Protein 3LJI (pdb70)

Organism: Pseudomonas fluorescens (strain ATCC BAA-477 / NRRL B-23932 / Pf-5) (NCBI:txid220664)

Sequence (265 aa):
SLTAYQASSSQARVDAAHTLFTAPSPELARLYEARYSVNGGKRVVRPLLAYAACEALGGKPEQANGAACAVELIHAYSLVHDDLPADDDDDLRRGQPTTHKAFDEACAILAGDGLQSLAFSALLLLDPALSDASAEIRLRVTTLAQAAGPAGVGGQAIDLGSVGLKLDQQALEYHRHKTGALIEASVILGALASGRAEKGELKALQTYAQAIGLAFQVQDDILDPTYPALLGLAAAKEYALELRDQALHALRPFDAAAEPLRELARYIVE

Radius of gyration: 18.29 Å; Cα contacts (8 Å, |Δi|>4): 420; chains: 1; bounding box: 36×44×56 Å

InterPro domains:
  IPR000092 Polyprenyl synthetase-like [PF00348] (30-261)
  IPR000092 Polyprenyl synthetase-like [cd00685] (27-293)
  IPR008949 Isoprenoid synthase domain superfamily [G3DSA:1.10.600.10] (1-295)
  IPR008949 Isoprenoid synthase domain superfamily [SSF48576] (5-288)
  IPR033749 Polyprenyl synthetase, conserved site [PS00444] (214-226)
  IPR033749 Polyprenyl synthetase, conserved site [PS00723] (80-96)
  IPR053378 Prenyl diphosphate synthase [NF045485] (10-294)

Solvent-accessible surface area: 12619 Å² total

B-factor: mean 19.75, std 8.62, range [6.98, 53.53]

Nearest PDB structures (foldseek):
  3lji-assembly1_A-2  TM=1.004E+00  e=1.337E-31  Pseudomonas protegens Pf-5
  3zl6-assembly1_A  TM=9.777E-01  e=1.016E-23  Pseudomonas aeruginosa PAO1
  3m0g-assembly1_A  TM=9.112E-01  e=5.323E-15  Rhodobacter capsulatus
  3lvs-assembly1_B  TM=8.994E-01  e=5.556E-15  Rhodobacter capsulatus
  3lvs-assembly1_A  TM=9.019E-01  e=1.368E-14  Rhodobacter capsulatus

Structure (mmCIF, N/CA/C/O backbone):
data_3LJI
#
_entry.id   3LJI
#
_cell.length_a   84.639
_cell.length_b   48.340
_cell.length_c   75.693
_cell.angle_alpha   90.000
_cell.angle_beta   121.220
_cell.angle_gamma   90.000
#
_symmetry.space_group_name_H-M   'C 1 2 1'
#
loop_
_entity.id
_entity.type
_entity.pdbx_description
1 polymer Geranyltranstransferase
2 water water
#
loop_
_atom_site.group_PDB
_atom_site.id
_atom_site.type_symbol
_atom_site.label_atom_id
_atom_site.label_alt_id
_atom_site.label_comp_id
_atom_site.label_asym_id
_atom_site.label_entity_id
_atom_site.label_seq_id
_atom_site.pdbx_PDB_ins_code
_atom_site.Cartn_x
_atom_site.Cartn_y
_atom_site.Cartn_z
_atom_site.occupancy
_atom_site.B_iso_or_equiv
_atom_site.auth_seq_id
_atom_site.auth_comp_id
_atom_site.auth_asym_id
_atom_site.auth_atom_id
_atom_site.pdbx_PDB_model_num
ATOM 1 N N . SER A 1 2 ? 16.604 39.229 25.097 1.00 27.45 2 SER A N 1
ATOM 2 C CA . SER A 1 2 ? 16.439 38.302 23.944 1.00 26.38 2 SER A CA 1
ATOM 3 C C . SER A 1 2 ? 17.211 38.832 22.739 1.00 24.28 2 SER A C 1
ATOM 4 O O . SER A 1 2 ? 17.101 40.007 22.404 1.00 24.84 2 SER A O 1
ATOM 7 N N . LEU A 1 3 ? 17.994 37.957 22.111 1.00 21.88 3 LEU A N 1
ATOM 8 C CA . LEU A 1 3 ? 18.755 38.298 20.896 1.00 19.43 3 LEU A CA 1
ATOM 9 C C . LEU A 1 3 ? 17.965 37.948 19.615 1.00 17.94 3 LEU A C 1
ATOM 10 O O . LEU A 1 3 ? 18.387 38.266 18.487 1.00 16.92 3 LEU A O 1
ATOM 15 N N . THR A 1 4 ? 16.810 37.315 19.790 1.00 16.98 4 THR A N 1
ATOM 16 C CA . THR A 1 4 ? 16.038 36.768 18.672 1.00 16.55 4 THR A CA 1
ATOM 17 C C . THR A 1 4 ? 15.809 37.760 17.516 1.00 15.52 4 THR A C 1
ATOM 18 O O . THR A 1 4 ? 16.096 37.438 16.359 1.00 14.47 4 THR A O 1
ATOM 22 N N . ALA A 1 5 ? 15.300 38.950 17.820 1.00 15.09 5 ALA A N 1
ATOM 23 C CA . ALA A 1 5 ? 14.989 39.931 16.772 1.00 15.17 5 ALA A CA 1
ATOM 24 C C . ALA A 1 5 ? 16.252 40.414 16.072 1.00 13.93 5 ALA A C 1
ATOM 25 O O . ALA A 1 5 ? 16.261 40.550 14.847 1.00 13.30 5 ALA A O 1
ATOM 27 N N . TYR A 1 6 ? 17.319 40.652 16.838 1.00 14.18 6 TYR A N 1
ATOM 28 C CA . TYR A 1 6 ? 18.558 41.174 16.255 1.00 13.19 6 TYR A CA 1
ATOM 29 C C . TYR A 1 6 ? 19.263 40.120 15.391 1.00 12.92 6 TYR A C 1
ATOM 30 O O . TYR A 1 6 ? 19.809 40.446 14.322 1.00 12.65 6 TYR A O 1
ATOM 39 N N . GLN A 1 7 ? 19.224 38.864 15.826 1.00 12.28 7 GLN A N 1
ATOM 40 C CA . GLN A 1 7 ? 19.763 37.772 15.015 1.00 12.94 7 GLN A CA 1
ATOM 41 C C . GLN A 1 7 ? 18.986 37.660 13.703 1.00 12.22 7 GLN A C 1
ATOM 42 O O . GLN A 1 7 ? 19.599 37.527 12.643 1.00 12.35 7 GLN A O 1
ATOM 48 N N . ALA A 1 8 ? 17.654 37.761 13.773 1.00 11.85 8 ALA A N 1
ATOM 49 C CA . ALA A 1 8 ? 16.826 37.651 12.576 1.00 12.22 8 ALA A CA 1
ATOM 50 C C . ALA A 1 8 ? 17.109 38.760 11.593 1.00 12.14 8 ALA A C 1
ATOM 51 O O . ALA A 1 8 ? 17.274 38.481 10.403 1.00 11.84 8 ALA A O 1
ATOM 53 N N . SER A 1 9 ? 17.176 40.009 12.075 1.00 11.54 9 SER A N 1
ATOM 54 C CA A SER A 1 9 ? 17.483 41.154 11.213 0.50 11.90 9 SER A CA 1
ATOM 55 C CA B SER A 1 9 ? 17.470 41.139 11.194 0.50 11.83 9 SER A CA 1
ATOM 56 C C . SER A 1 9 ? 18.881 41.052 10.599 1.00 11.00 9 SER A C 1
ATOM 57 O O . SER A 1 9 ? 19.070 41.392 9.438 1.00 10.57 9 SER A O 1
ATOM 62 N N . SER A 1 10 ? 19.855 40.591 11.378 1.00 10.22 10 SER A N 1
ATOM 63 C CA . SER A 1 10 ? 21.223 40.477 10.893 1.00 11.21 10 SER A CA 1
ATOM 64 C C . SER A 1 10 ? 21.341 39.403 9.810 1.00 11.29 10 SER A C 1
ATOM 65 O O . SER A 1 10 ? 21.944 39.629 8.770 1.00 10.95 10 SER A O 1
ATOM 68 N N . GLN A 1 11 ? 20.730 38.244 10.060 1.00 11.78 11 GLN A N 1
ATOM 69 C CA . GLN A 1 11 ? 20.751 37.126 9.118 1.00 12.31 11 GLN A CA 1
ATOM 70 C C . GLN A 1 11 ? 20.070 37.551 7.818 1.00 10.67 11 GLN A C 1
ATOM 71 O O . GLN A 1 11 ? 20.592 37.315 6.737 1.00 11.00 11 GLN A O 1
ATOM 77 N N . ALA A 1 12 ? 18.921 38.199 7.915 1.00 10.18 12 ALA A N 1
ATOM 78 C CA . ALA A 1 12 ? 18.220 38.631 6.715 1.00 9.92 12 ALA A CA 1
ATOM 79 C C . ALA A 1 12 ? 19.041 39.625 5.896 1.00 10.35 12 ALA A C 1
ATOM 80 O O . ALA A 1 12 ? 19.077 39.542 4.665 1.00 10.37 12 ALA A O 1
ATOM 82 N N . ARG A 1 13 ? 19.680 40.570 6.573 1.00 10.14 13 ARG A N 1
ATOM 83 C CA . ARG A 1 13 ? 20.380 41.639 5.889 1.00 10.07 13 ARG A CA 1
ATOM 84 C C . ARG A 1 13 ? 21.595 41.089 5.152 1.00 10.29 13 ARG A C 1
ATOM 85 O O . ARG A 1 13 ? 21.810 41.408 3.979 1.00 9.95 13 ARG A O 1
ATOM 93 N N . VAL A 1 14 ? 22.407 40.288 5.822 1.00 10.57 14 VAL A N 1
ATOM 94 C CA . VAL A 1 14 ? 23.590 39.754 5.167 1.00 11.18 14 VAL A CA 1
ATOM 95 C C . VAL A 1 14 ? 23.233 38.729 4.101 1.00 11.48 14 VAL A C 1
ATOM 96 O O . VAL A 1 14 ? 23.899 38.687 3.057 1.00 11.91 14 VAL A O 1
ATOM 100 N N . ASP A 1 15 ? 22.191 37.931 4.318 1.00 11.40 15 ASP A N 1
ATOM 101 C CA . ASP A 1 15 ? 21.803 36.963 3.287 1.00 13.18 15 ASP A CA 1
ATOM 102 C C . ASP A 1 15 ? 21.330 37.663 2.025 1.00 13.15 15 ASP A C 1
ATOM 103 O O . ASP A 1 15 ? 21.644 37.218 0.908 1.00 13.49 15 ASP A O 1
ATOM 108 N N . ALA A 1 16 ? 20.580 38.750 2.188 1.00 13.23 16 ALA A N 1
ATOM 109 C CA . ALA A 1 16 ? 20.124 39.515 1.027 1.00 12.86 16 ALA A CA 1
ATOM 110 C C . ALA A 1 16 ? 21.305 40.193 0.318 1.00 13.63 16 ALA A C 1
ATOM 111 O O . ALA A 1 16 ? 21.383 40.173 -0.918 1.00 14.54 16 ALA A O 1
ATOM 113 N N . ALA A 1 17 ? 22.231 40.781 1.078 1.00 12.97 17 ALA A N 1
ATOM 114 C CA . ALA A 1 17 ? 23.438 41.384 0.496 1.00 13.38 17 ALA A CA 1
ATOM 115 C C . ALA A 1 17 ? 24.317 40.401 -0.264 1.00 13.50 17 ALA A C 1
ATOM 116 O O . ALA A 1 17 ? 24.908 40.764 -1.283 1.00 15.40 17 ALA A O 1
ATOM 126 N N . HIS A 1 19 ? 23.346 37.727 -1.794 1.00 16.12 19 HIS A N 1
ATOM 127 C CA . HIS A 1 19 ? 22.636 37.113 -2.886 1.00 18.10 19 HIS A CA 1
ATOM 128 C C . HIS A 1 19 ? 23.330 37.330 -4.227 1.00 18.66 19 HIS A C 1
ATOM 129 O O . HIS A 1 19 ? 23.607 36.360 -4.941 1.00 19.73 19 HIS A O 1
ATOM 136 N N . THR A 1 20 ? 23.627 38.589 -4.552 1.00 18.05 20 THR A N 1
ATOM 137 C CA . THR A 1 20 ? 24.220 38.937 -5.843 1.00 18.91 20 THR A CA 1
ATOM 138 C C . THR A 1 20 ? 25.607 38.357 -6.072 1.00 17.70 20 THR A C 1
ATOM 139 O O . THR A 1 20 ? 26.003 38.122 -7.231 1.00 18.77 20 THR A O 1
ATOM 143 N N . LEU A 1 21 ? 26.344 38.109 -4.986 1.00 15.31 21 LEU A N 1
ATOM 144 C CA . LEU A 1 21 ? 27.707 37.655 -5.122 1.00 14.99 21 LEU A CA 1
ATOM 145 C C . LEU A 1 21 ? 27.813 36.254 -5.721 1.00 13.98 21 LEU A C 1
ATOM 146 O O . LEU A 1 21 ? 28.889 35.857 -6.147 1.00 14.33 21 LEU A O 1
ATOM 151 N N . PHE A 1 22 ? 26.711 35.516 -5.750 1.00 14.17 22 PHE A N 1
ATOM 152 C CA . PHE A 1 22 ? 26.747 34.108 -6.127 1.00 14.92 22 PHE A CA 1
ATOM 153 C C . PHE A 1 22 ? 26.152 33.756 -7.479 1.00 14.92 22 PHE A C 1
ATOM 154 O O . PHE A 1 22 ? 25.865 32.595 -7.743 1.00 14.85 22 PHE A O 1
ATOM 162 N N . THR A 1 23 ? 26.003 34.741 -8.358 1.00 14.86 23 THR A N 1
ATOM 163 C CA . THR A 1 23 ? 25.623 34.436 -9.735 1.00 14.99 23 THR A CA 1
ATOM 164 C C . THR A 1 23 ? 26.860 34.354 -10.628 1.00 14.31 23 THR A C 1
ATOM 165 O O . THR A 1 23 ? 27.661 35.282 -10.675 1.00 15.53 23 THR A O 1
ATOM 169 N N . ALA A 1 24 ? 27.023 33.221 -11.304 1.00 12.82 24 ALA A N 1
ATOM 170 C CA . ALA A 1 24 ? 28.188 32.982 -12.157 1.00 12.77 24 ALA A CA 1
ATOM 171 C C . ALA A 1 24 ? 28.176 33.902 -13.382 1.00 13.92 24 ALA A C 1
ATOM 172 O O . ALA A 1 24 ? 27.120 34.115 -13.986 1.00 14.98 24 ALA A O 1
ATOM 174 N N . PRO A 1 25 ? 29.349 34.439 -13.751 1.00 14.91 25 PRO A N 1
ATOM 175 C CA . PRO A 1 25 ? 29.347 35.308 -14.931 1.00 16.39 25 PRO A CA 1
ATOM 176 C C . PRO A 1 25 ? 29.176 34.556 -16.253 1.00 17.35 25 PRO A C 1
ATOM 177 O O . PRO A 1 25 ? 28.985 35.181 -17.309 1.00 17.94 25 PRO A O 1
ATOM 181 N N . SER A 1 26 ? 29.199 33.230 -16.198 1.00 17.61 26 SER A N 1
ATOM 182 C CA . SER A 1 26 ? 29.031 32.394 -17.381 1.00 17.78 26 SER A CA 1
ATOM 183 C C . SER A 1 26 ? 28.556 30.996 -17.001 1.00 18.02 26 SER A C 1
ATOM 184 O O . SER A 1 26 ? 28.801 30.544 -15.885 1.00 17.97 26 SER A O 1
ATOM 187 N N . PRO A 1 27 ? 27.907 30.280 -17.935 1.00 17.38 27 PRO A N 1
ATOM 188 C CA . PRO A 1 27 ? 27.487 28.902 -17.645 1.00 16.40 27 PRO A CA 1
ATOM 189 C C . PRO A 1 27 ? 28.637 27.964 -17.260 1.00 14.65 27 PRO A C 1
ATOM 190 O O . PRO A 1 27 ? 28.445 27.054 -16.444 1.00 14.41 27 PRO A O 1
ATOM 194 N N . GLU A 1 28 ? 29.821 28.175 -17.843 1.00 13.52 28 GLU A N 1
ATOM 195 C CA . GLU A 1 28 ? 30.984 27.351 -17.549 1.00 13.64 28 GLU A CA 1
ATOM 196 C C . GLU A 1 28 ? 31.358 27.403 -16.059 1.00 12.24 28 GLU A C 1
ATOM 197 O O . GLU A 1 28 ? 31.977 26.471 -15.545 1.00 12.90 28 GLU A O 1
ATOM 203 N N . LEU A 1 29 ? 30.996 28.505 -15.397 1.00 11.73 29 LEU A N 1
ATOM 204 C CA . LEU A 1 29 ? 31.350 28.732 -14.005 1.00 11.33 29 LEU A CA 1
ATOM 205 C C . LEU A 1 29 ? 30.208 28.400 -13.035 1.00 10.34 29 LEU A C 1
ATOM 206 O O . LEU A 1 29 ? 30.327 28.576 -11.820 1.00 9.54 29 LEU A O 1
ATOM 211 N N . ALA A 1 30 ? 29.105 27.894 -13.578 1.00 10.49 30 ALA A N 1
ATOM 212 C CA . ALA A 1 30 ? 27.910 27.673 -12.765 1.00 10.96 30 ALA A CA 1
ATOM 213 C C . ALA A 1 30 ? 28.139 26.718 -11.591 1.00 9.89 30 ALA A C 1
ATOM 214 O O . ALA A 1 30 ? 27.698 27.015 -10.478 1.00 10.19 30 ALA A O 1
ATOM 216 N N . ARG A 1 31 ? 28.830 25.599 -11.829 1.00 10.43 31 ARG A N 1
ATOM 217 C CA . ARG A 1 31 ? 29.026 24.610 -10.772 1.00 10.98 31 ARG A CA 1
ATOM 218 C C . ARG A 1 31 ? 29.841 25.196 -9.623 1.00 9.59 31 ARG A C 1
ATOM 219 O O . ARG A 1 31 ? 29.505 24.979 -8.460 1.00 9.98 31 ARG A O 1
ATOM 227 N N . LEU A 1 32 ? 30.896 25.951 -9.955 1.00 9.55 32 LEU A N 1
ATOM 228 C CA . LEU A 1 32 ? 31.717 26.558 -8.926 1.00 8.65 32 LEU A CA 1
ATOM 229 C C . LEU A 1 32 ? 30.892 27.494 -8.070 1.00 8.34 32 LEU A C 1
ATOM 230 O O . LEU A 1 32 ? 30.967 27.448 -6.854 1.00 9.10 32 LEU A O 1
ATOM 235 N N . TYR A 1 33 ? 30.099 28.342 -8.714 1.00 7.28 33 TYR A N 1
ATOM 236 C CA . TYR A 1 33 ? 29.267 29.277 -7.993 1.00 7.76 33 TYR A CA 1
ATOM 237 C C . TYR A 1 33 ? 28.191 28.571 -7.177 1.00 8.03 33 TYR A C 1
ATOM 238 O O . TYR A 1 33 ? 27.865 29.002 -6.075 1.00 8.71 33 TYR A O 1
ATOM 247 N N . GLU A 1 34 ? 27.646 27.474 -7.709 1.00 8.24 34 GLU A N 1
ATOM 248 C CA . GLU A 1 34 ? 26.669 26.684 -6.963 1.00 7.38 34 GLU A CA 1
ATOM 249 C C . GLU A 1 34 ? 27.306 26.080 -5.707 1.00 6.98 34 GLU A C 1
ATOM 250 O O . GLU A 1 34 ? 26.685 26.083 -4.643 1.00 7.98 34 GLU A O 1
ATOM 256 N N . ALA A 1 35 ? 28.520 25.565 -5.845 1.00 7.29 35 ALA A N 1
ATOM 257 C CA . ALA A 1 35 ? 29.205 25.011 -4.684 1.00 8.07 35 ALA A CA 1
ATOM 258 C C . ALA A 1 35 ? 29.507 26.072 -3.653 1.00 8.60 35 ALA A C 1
ATOM 259 O O . ALA A 1 35 ? 29.416 25.808 -2.445 1.00 9.33 35 ALA A O 1
ATOM 269 N N . ARG A 1 37 ? 27.697 28.878 -3.200 1.00 8.80 37 ARG A N 1
ATOM 270 C CA . ARG A 1 37 ? 26.391 29.144 -2.637 1.00 9.91 37 ARG A CA 1
ATOM 271 C C . ARG A 1 37 ? 26.001 28.095 -1.623 1.00 9.74 37 ARG A C 1
ATOM 272 O O . ARG A 1 37 ? 25.464 28.416 -0.556 1.00 11.33 37 ARG A O 1
ATOM 280 N N . TYR A 1 38 ? 26.230 26.828 -1.983 1.00 9.13 38 TYR A N 1
ATOM 281 C CA . TYR A 1 38 ? 25.866 25.695 -1.084 1.00 10.55 38 TYR A CA 1
ATOM 282 C C . TYR A 1 38 ? 26.596 25.811 0.257 1.00 11.31 38 TYR A C 1
ATOM 283 O O . TYR A 1 38 ? 26.046 25.511 1.326 1.00 12.70 38 TYR A O 1
ATOM 292 N N . SER A 1 39 ? 27.838 26.284 0.188 1.00 10.01 39 SER A N 1
ATOM 293 C CA . SER A 1 39 ? 28.699 26.420 1.358 1.00 10.93 39 SER A CA 1
ATOM 294 C C . SER A 1 39 ? 28.336 27.594 2.238 1.00 12.66 39 SER A C 1
ATOM 295 O O . SER A 1 39 ? 28.756 27.643 3.366 1.00 13.82 39 SE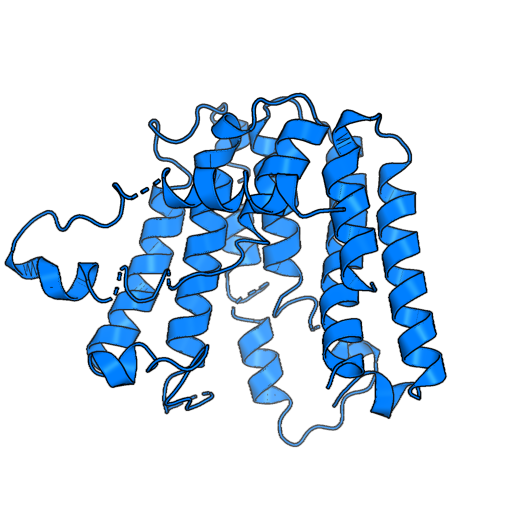R A O 1
ATOM 298 N N . VAL A 1 40 ? 27.621 28.582 1.714 1.00 13.12 40 VAL A N 1
ATOM 299 C CA . VAL A 1 40 ? 27.247 29.765 2.496 1.00 14.67 40 VAL A CA 1
ATOM 300 C C . VAL A 1 40 ? 25.760 29.758 2.854 1.00 17.99 40 VAL A C 1
ATOM 301 O O . VAL A 1 40 ? 25.386 30.088 3.982 1.00 18.71 40 VAL A O 1
ATOM 313 N N . ASN A 1 42 ? 23.349 27.914 3.895 1.00 26.49 42 ASN A N 1
ATOM 314 C CA . ASN A 1 42 ? 23.030 26.659 4.568 1.00 27.86 42 ASN A CA 1
ATOM 315 C C . ASN A 1 42 ? 22.174 26.818 5.832 1.00 28.10 42 ASN A C 1
ATOM 316 O O . ASN A 1 42 ? 22.073 25.887 6.641 1.00 29.00 42 ASN A O 1
ATOM 321 N N . GLY A 1 43 ? 21.575 27.993 5.998 1.00 27.20 43 GLY A N 1
ATOM 322 C CA . GLY A 1 43 ? 20.793 28.302 7.206 1.00 26.43 43 GLY A CA 1
ATOM 323 C C . GLY A 1 43 ? 21.606 28.835 8.377 1.00 25.72 43 GLY A C 1
ATOM 324 O O . GLY A 1 43 ? 21.095 28.921 9.496 1.00 25.99 43 GLY A O 1
ATOM 325 N N . GLY A 1 44 ? 22.869 29.191 8.121 1.00 24.09 44 GLY A N 1
ATOM 326 C CA . GLY A 1 44 ? 23.795 29.684 9.157 1.00 22.57 44 GLY A CA 1
ATOM 327 C C . GLY A 1 44 ? 23.260 30.847 9.966 1.00 21.59 44 GLY A C 1
ATOM 328 O O . GLY A 1 44 ? 22.511 31.672 9.437 1.00 23.15 44 GLY A O 1
ATOM 329 N N . LYS A 1 45 ? 23.663 30.912 11.234 1.00 19.84 45 LYS A N 1
ATOM 330 C CA . LYS A 1 45 ? 23.178 31.928 12.187 1.00 18.57 45 LYS A CA 1
ATOM 331 C C . LYS A 1 45 ? 23.773 33.328 11.999 1.00 15.66 45 LYS A C 1
ATOM 332 O O . LYS A 1 45 ? 23.246 34.300 12.532 1.00 15.34 45 LYS A O 1
ATOM 338 N N . ARG A 1 46 ? 24.884 33.419 11.280 1.00 13.98 46 ARG A N 1
ATOM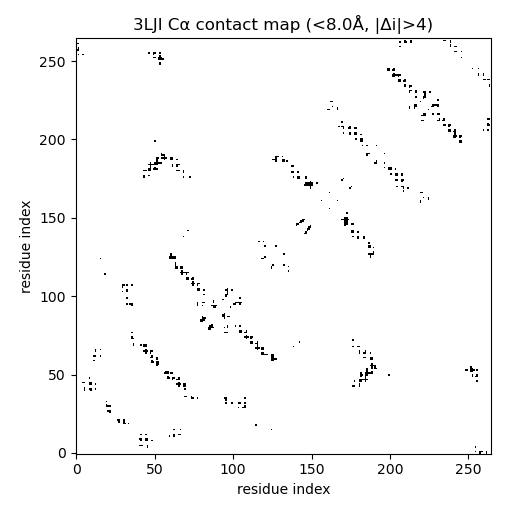 339 C CA . ARG A 1 46 ? 25.480 34.700 10.907 1.00 12.64 46 ARG A CA 1
ATOM 340 C C . ARG A 1 46 ? 25.913 35.523 12.120 1.00 12.08 46 ARG A C 1
ATOM 341 O O . ARG A 1 46 ? 25.688 36.732 12.174 1.00 11.23 46 ARG A O 1
ATOM 349 N N . VAL A 1 47 ? 26.545 34.894 13.100 1.00 11.74 47 VAL A N 1
ATOM 350 C CA A VAL A 1 47 ? 27.032 35.608 14.286 0.50 11.57 47 VAL A CA 1
ATOM 351 C CA B VAL A 1 47 ? 26.983 35.647 14.267 0.50 11.76 47 VAL A CA 1
ATOM 352 C C . VAL A 1 47 ? 28.056 36.663 13.891 1.00 11.37 47 VAL A C 1
ATOM 353 O O . VAL A 1 47 ? 28.094 37.750 14.471 1.00 12.18 47 VAL A O 1
ATOM 360 N N . ARG A 1 48 ? 28.922 36.337 12.924 1.00 10.38 48 ARG A N 1
ATOM 361 C CA . ARG A 1 48 ? 29.941 37.307 12.560 1.00 10.82 48 ARG A CA 1
ATOM 362 C C . ARG A 1 48 ? 29.341 38.569 11.884 1.00 11.16 48 ARG A C 1
ATOM 363 O O . ARG A 1 48 ? 29.676 39.689 12.294 1.00 10.50 48 ARG A O 1
ATOM 371 N N . PRO A 1 49 ? 28.413 38.391 10.912 1.00 10.99 49 PRO A N 1
ATOM 372 C CA . PRO A 1 49 ? 27.619 39.550 10.433 1.00 10.73 49 PRO A CA 1
ATOM 373 C C . PRO A 1 49 ? 26.910 40.288 11.568 1.00 10.83 49 PRO A C 1
ATOM 374 O O . PRO A 1 49 ? 26.956 41.530 11.592 1.00 10.68 49 PRO A O 1
ATOM 378 N N . LEU A 1 50 ? 26.300 39.562 12.513 1.00 10.78 50 LEU A N 1
ATOM 379 C CA . LEU A 1 50 ? 25.613 40.194 13.642 1.00 10.42 50 LEU A CA 1
ATOM 380 C C . LEU A 1 50 ? 26.585 41.125 14.381 1.00 10.36 50 LEU A C 1
ATOM 381 O O . LEU A 1 50 ? 26.255 42.276 14.709 1.00 10.56 50 LEU A O 1
ATOM 386 N N . LEU A 1 51 ? 27.790 40.639 14.646 1.00 10.90 51 LEU A N 1
ATOM 387 C CA . LEU A 1 51 ? 28.785 41.448 15.341 1.00 11.26 51 LEU A CA 1
ATOM 388 C C . LEU A 1 51 ? 29.180 42.698 14.547 1.00 11.06 51 LEU A C 1
ATOM 389 O O . LEU A 1 51 ? 29.320 43.788 15.125 1.00 11.43 51 LEU A O 1
ATOM 394 N N . ALA A 1 52 ? 29.375 42.547 13.237 1.00 11.13 52 ALA A N 1
ATOM 395 C CA . ALA A 1 52 ? 29.745 43.709 12.409 1.00 11.18 52 ALA A CA 1
ATOM 396 C C . ALA A 1 52 ? 28.611 44.757 12.427 1.00 11.54 52 ALA A C 1
ATOM 397 O O . ALA A 1 52 ? 28.862 45.951 12.645 1.00 12.45 52 ALA A O 1
ATOM 399 N N . TYR A 1 53 ? 27.374 44.309 12.234 1.00 11.84 53 TYR A N 1
ATOM 400 C CA . TYR A 1 53 ? 26.241 45.239 12.249 1.00 11.18 53 TYR A CA 1
ATOM 401 C C . TYR A 1 53 ? 26.098 45.923 13.605 1.00 11.97 53 TYR A C 1
ATOM 402 O O . TYR A 1 53 ? 25.869 47.143 13.671 1.00 11.77 53 TYR A O 1
ATOM 411 N N . ALA A 1 54 ? 26.221 45.143 14.676 1.00 11.23 54 ALA A N 1
ATOM 412 C CA . ALA A 1 54 ? 26.072 45.657 16.019 1.00 10.99 54 ALA A CA 1
ATOM 413 C C . ALA A 1 54 ? 27.173 46.651 16.368 1.00 11.94 54 ALA A C 1
ATOM 414 O O . ALA A 1 54 ? 26.880 47.681 17.012 1.00 12.87 54 ALA A O 1
ATOM 416 N N . ALA A 1 55 ? 28.405 46.387 15.928 1.00 12.59 55 ALA A N 1
ATOM 417 C CA . ALA A 1 55 ? 29.508 47.304 16.181 1.00 13.35 55 ALA A CA 1
ATOM 418 C C . ALA A 1 55 ? 29.311 48.620 15.429 1.00 13.53 55 ALA A C 1
ATOM 419 O O . ALA A 1 55 ? 29.534 49.695 15.998 1.00 13.38 55 ALA A O 1
ATOM 421 N N . CYS A 1 56 ? 28.854 48.515 14.188 1.00 13.14 56 CYS A N 1
ATOM 422 C CA . CYS A 1 56 ? 28.556 49.674 13.349 1.00 12.74 56 CYS A CA 1
ATOM 423 C C . CYS A 1 56 ? 27.464 50.518 14.015 1.00 13.33 56 CYS A C 1
ATOM 424 O O . CYS A 1 56 ? 27.616 51.727 14.179 1.00 14.07 56 CYS A O 1
ATOM 427 N N . GLU A 1 57 ? 26.374 49.888 14.428 1.00 12.50 57 GLU A N 1
ATOM 428 C CA . GLU A 1 57 ? 25.294 50.620 15.114 1.00 13.15 57 GLU A CA 1
ATOM 429 C C . GLU A 1 57 ? 25.699 51.180 16.468 1.00 14.28 57 GLU A C 1
ATOM 430 O O . GLU A 1 57 ? 25.178 52.218 16.884 1.00 14.10 57 GLU A O 1
ATOM 436 N N . ALA A 1 58 ? 26.629 50.512 17.155 1.00 14.63 58 ALA A N 1
ATOM 437 C CA . ALA A 1 58 ? 27.064 50.978 18.474 1.00 15.71 58 ALA A CA 1
ATOM 438 C C . ALA A 1 58 ? 27.721 52.353 18.363 1.00 16.67 58 ALA A C 1
ATOM 439 O O . ALA A 1 58 ? 27.626 53.175 19.279 1.00 17.68 58 ALA A O 1
ATOM 441 N N . LEU A 1 59 ? 28.342 52.596 17.212 1.00 17.39 59 LEU A N 1
ATOM 442 C CA . LEU A 1 59 ? 29.018 53.870 16.951 1.00 18.85 59 LEU A CA 1
ATOM 443 C C . LEU A 1 59 ? 28.185 54.849 16.122 1.00 19.32 59 LEU A C 1
ATOM 444 O O . LEU A 1 59 ? 28.700 55.866 15.662 1.00 20.22 59 LEU A O 1
ATOM 449 N N . GLY A 1 60 ? 26.903 54.547 15.946 1.00 17.89 60 GLY A N 1
ATOM 450 C CA . GLY A 1 60 ? 25.977 55.477 15.293 1.00 16.90 60 GLY A CA 1
ATOM 451 C C . GLY A 1 60 ? 25.775 55.289 13.810 1.00 17.02 60 GLY A C 1
ATOM 452 O O . GLY A 1 60 ? 25.070 56.082 13.188 1.00 17.55 60 GLY A O 1
ATOM 453 N N . GLY A 1 61 ? 26.400 54.269 13.227 1.00 15.48 61 GLY A N 1
ATOM 454 C CA . GLY A 1 61 ? 26.266 53.965 11.811 1.00 15.22 61 GLY A CA 1
ATOM 455 C C . GLY A 1 61 ? 24.964 53.251 11.514 1.00 15.07 61 GLY A C 1
ATOM 456 O O . GLY A 1 61 ? 24.394 52.596 12.396 1.00 16.53 61 GLY A O 1
ATOM 457 N N . LYS A 1 62 ? 24.499 53.376 10.277 1.00 14.29 62 LYS A N 1
ATOM 458 C CA . LYS A 1 62 ? 23.352 52.622 9.792 1.00 13.93 62 LYS A CA 1
ATOM 459 C C . LYS A 1 62 ? 23.890 51.226 9.535 1.00 12.82 62 LYS A C 1
ATOM 460 O O . LYS A 1 62 ? 25.018 51.077 9.073 1.00 13.84 62 LYS A O 1
ATOM 466 N N . PRO A 1 63 ? 23.096 50.199 9.843 1.00 12.59 63 PRO A N 1
ATOM 467 C CA . PRO A 1 63 ? 23.659 48.858 9.696 1.00 12.37 63 PRO A CA 1
ATOM 468 C C . PRO A 1 63 ? 24.123 48.486 8.287 1.00 12.91 63 PRO A C 1
ATOM 469 O O . PRO A 1 63 ? 25.133 47.789 8.161 1.00 12.64 63 PRO A O 1
ATOM 473 N N . GLU A 1 64 ? 23.432 48.951 7.241 1.00 12.60 64 GLU A N 1
ATOM 474 C CA . GLU A 1 64 ? 23.812 48.562 5.894 1.00 13.42 64 GLU A CA 1
ATOM 475 C C . GLU A 1 64 ? 25.188 49.136 5.506 1.00 12.96 64 GLU A C 1
ATOM 476 O O . GLU A 1 64 ? 25.801 48.618 4.565 1.00 15.10 64 GLU A O 1
ATOM 482 N N . GLN A 1 65 ? 25.670 50.147 6.243 1.00 12.84 65 GLN A N 1
ATOM 483 C CA . GLN A 1 65 ? 27.048 50.706 6.080 1.00 14.49 65 GLN A CA 1
ATOM 484 C C . GLN A 1 65 ? 28.092 49.603 6.271 1.00 14.64 65 GLN A C 1
ATOM 485 O O . GLN A 1 65 ? 29.200 49.655 5.702 1.00 15.47 65 GLN A O 1
ATOM 491 N N . ALA A 1 66 ? 27.722 48.620 7.094 1.00 14.03 66 ALA A N 1
ATOM 492 C CA . ALA A 1 66 ? 28.569 47.463 7.405 1.00 12.79 66 ALA A CA 1
ATOM 493 C C . ALA A 1 66 ? 28.282 46.242 6.543 1.00 12.49 66 ALA A C 1
ATOM 494 O O . ALA A 1 66 ? 28.812 45.160 6.850 1.00 12.65 66 ALA A O 1
ATOM 496 N N . ASN A 1 67 ? 27.509 46.365 5.456 1.00 11.89 67 ASN A N 1
ATOM 497 C CA . ASN A 1 67 ? 27.219 45.193 4.627 1.00 12.41 67 ASN A CA 1
ATOM 498 C C . ASN A 1 67 ? 28.504 44.560 4.081 1.00 12.99 67 ASN A C 1
ATOM 499 O O . ASN A 1 67 ? 28.637 43.356 4.070 1.00 12.24 67 ASN A O 1
ATOM 504 N N . GLY A 1 68 ? 29.433 45.382 3.605 1.00 12.22 68 GLY A N 1
ATOM 505 C CA . GLY A 1 68 ? 30.706 44.874 3.085 1.00 12.10 68 GLY A CA 1
ATOM 506 C C . GLY A 1 68 ? 31.450 44.097 4.164 1.00 12.16 68 GLY A C 1
ATOM 507 O O . GLY A 1 68 ? 31.934 42.992 3.903 1.00 12.84 68 GLY A O 1
ATOM 508 N N . ALA A 1 69 ? 31.567 44.681 5.350 1.00 12.03 69 ALA A N 1
ATOM 509 C CA . ALA A 1 69 ? 32.194 44.003 6.496 1.00 12.14 69 ALA A CA 1
ATOM 510 C C . ALA A 1 69 ? 31.510 42.675 6.814 1.00 12.56 69 ALA A C 1
ATOM 511 O O . ALA A 1 69 ? 32.172 41.650 7.006 1.00 12.73 69 ALA A O 1
ATOM 513 N N . ALA A 1 70 ? 30.183 42.701 6.910 1.00 11.90 70 ALA A N 1
ATOM 514 C CA . ALA A 1 70 ? 29.394 41.521 7.263 1.00 10.85 70 ALA A CA 1
ATOM 515 C C . ALA A 1 70 ? 29.540 40.409 6.252 1.00 11.22 70 ALA A C 1
ATOM 516 O O . ALA A 1 70 ? 29.764 39.245 6.640 1.00 11.33 70 ALA A O 1
ATOM 518 N N . CYS A 1 71 ? 29.435 40.730 4.961 1.00 11.34 71 CYS A N 1
ATOM 519 C CA . CYS A 1 71 ? 29.625 39.719 3.911 1.00 11.13 71 CYS A CA 1
ATOM 520 C C . CYS A 1 71 ? 31.037 39.161 3.977 1.00 11.45 71 CYS A C 1
ATOM 521 O O . CYS A 1 71 ? 31.207 37.940 3.902 1.00 12.01 71 CYS A O 1
ATOM 524 N N . ALA A 1 72 ? 32.025 40.033 4.139 1.00 11.15 72 ALA A N 1
ATOM 525 C CA . ALA A 1 72 ? 33.417 39.574 4.125 1.00 11.40 72 ALA A CA 1
ATOM 526 C C . ALA A 1 72 ? 33.686 38.572 5.235 1.00 11.64 72 ALA A C 1
ATOM 527 O O . ALA A 1 72 ? 34.293 37.501 4.995 1.00 11.35 72 ALA A O 1
ATOM 529 N N . VAL A 1 73 ? 33.300 38.904 6.454 1.00 10.48 73 VAL A N 1
ATOM 530 C CA . VAL A 1 73 ? 33.580 37.985 7.563 1.00 10.57 73 VAL A CA 1
ATOM 531 C C . VAL A 1 73 ? 32.779 36.683 7.443 1.00 11.67 73 VAL A C 1
ATOM 532 O O . VAL A 1 73 ? 33.296 35.599 7.799 1.00 11.76 73 VAL A O 1
ATOM 536 N N . GLU A 1 74 ? 31.552 36.718 6.930 1.00 11.04 74 GLU A N 1
ATOM 537 C CA . GLU A 1 74 ? 30.829 35.489 6.719 1.00 11.35 74 GLU A CA 1
ATOM 538 C C . GLU A 1 74 ? 31.455 34.621 5.638 1.00 12.43 74 GLU A C 1
ATOM 539 O O . GLU A 1 74 ? 31.454 33.396 5.739 1.00 12.75 74 GLU A O 1
ATOM 545 N N . LEU A 1 75 ? 31.953 35.262 4.581 1.00 12.51 75 LEU A N 1
ATOM 546 C CA . LEU A 1 75 ? 32.553 34.520 3.472 1.00 11.77 75 LEU A CA 1
ATOM 547 C C . LEU A 1 75 ? 33.855 33.860 3.922 1.00 12.14 75 LEU A C 1
ATOM 548 O O . LEU A 1 75 ? 34.126 32.708 3.546 1.00 11.88 75 LEU A O 1
ATOM 553 N N . ILE A 1 76 ? 34.647 34.578 4.722 1.00 11.48 76 ILE A N 1
ATOM 554 C CA . ILE A 1 76 ? 35.868 33.968 5.292 1.00 10.68 76 ILE A CA 1
ATOM 555 C C . ILE A 1 76 ? 35.497 32.795 6.186 1.00 11.52 76 ILE A C 1
ATOM 556 O O . ILE A 1 76 ? 36.057 31.708 6.053 1.00 11.24 76 ILE A O 1
ATOM 561 N N . HIS A 1 77 ? 34.511 32.999 7.048 1.00 11.19 77 HIS A N 1
ATOM 562 C CA . HIS A 1 77 ? 34.042 31.917 7.923 1.00 12.22 77 HIS A CA 1
ATOM 563 C C . HIS A 1 77 ? 33.584 30.699 7.116 1.00 11.48 77 HIS A C 1
ATOM 564 O O . HIS A 1 77 ? 33.992 29.562 7.403 1.00 11.27 77 HIS A O 1
ATOM 571 N N . ALA A 1 78 ? 32.787 30.923 6.073 1.00 10.34 78 ALA A N 1
ATOM 572 C CA . ALA A 1 78 ? 32.261 29.840 5.268 1.00 10.97 78 ALA A CA 1
ATOM 573 C C . ALA A 1 78 ? 33.372 29.092 4.551 1.00 9.81 78 ALA A C 1
ATOM 574 O O . ALA A 1 78 ? 33.350 27.865 4.481 1.00 10.51 78 ALA A O 1
ATOM 576 N N . TYR A 1 79 ? 34.372 29.820 4.037 1.00 10.18 79 TYR A N 1
ATOM 577 C CA . TYR A 1 79 ? 35.478 29.147 3.352 1.00 10.03 79 TYR A CA 1
ATOM 578 C C . TYR A 1 79 ? 36.239 28.260 4.339 1.00 9.82 79 TYR A C 1
ATOM 579 O O . TYR A 1 79 ? 36.587 27.123 4.011 1.00 10.75 79 TYR A O 1
ATOM 588 N N . SER A 1 80 ? 36.437 28.768 5.548 1.00 9.84 80 SER A N 1
ATOM 589 C CA . SER A 1 80 ? 37.209 27.998 6.516 1.00 9.84 80 SER A CA 1
ATOM 590 C C . SER A 1 80 ? 36.533 26.677 6.827 1.00 10.74 80 SER A C 1
ATOM 591 O O . SER A 1 80 ? 37.207 25.662 7.012 1.00 11.60 80 SER A O 1
ATOM 594 N N . LEU A 1 81 ? 35.210 26.679 6.860 1.00 11.08 81 LEU A N 1
ATOM 595 C CA . LEU A 1 81 ? 34.483 25.448 7.170 1.00 12.02 81 LEU A CA 1
ATOM 596 C C . LEU A 1 81 ? 34.545 24.453 6.024 1.00 11.81 81 LEU A C 1
ATOM 597 O O . LEU A 1 81 ? 34.714 23.247 6.242 1.00 12.22 81 LEU A O 1
ATOM 602 N N . VAL A 1 82 ? 34.430 24.946 4.793 1.00 10.77 82 VAL A N 1
ATOM 603 C CA . VAL A 1 82 ? 34.544 24.082 3.627 1.00 10.48 82 VAL A CA 1
ATOM 604 C C . VAL A 1 82 ? 35.882 23.351 3.629 1.00 10.95 82 VAL A C 1
ATOM 605 O O . VAL A 1 82 ? 35.950 22.147 3.386 1.00 11.83 82 VAL A O 1
ATOM 609 N N . HIS A 1 83 ? 36.967 24.077 3.905 1.00 10.55 83 HIS A N 1
ATOM 610 C CA . HIS A 1 83 ? 38.259 23.431 3.963 1.00 10.32 83 HIS A CA 1
ATOM 611 C C . HIS A 1 83 ? 38.430 22.550 5.196 1.00 11.52 83 HIS A C 1
ATOM 612 O O . HIS A 1 83 ? 38.981 21.436 5.079 1.00 12.23 83 HIS A O 1
ATOM 619 N N . ASP A 1 84 ? 37.934 23.016 6.337 1.00 12.43 84 ASP A N 1
ATOM 620 C CA . ASP A 1 84 ? 37.958 22.193 7.584 1.00 15.01 84 ASP A CA 1
ATOM 621 C C . ASP A 1 84 ? 37.300 20.835 7.376 1.00 14.95 84 ASP A C 1
ATOM 622 O O . ASP A 1 84 ? 37.758 19.841 7.947 1.00 16.52 84 ASP A O 1
ATOM 627 N N . ASP A 1 85 ? 36.221 20.787 6.604 1.00 14.32 85 ASP A N 1
ATOM 628 C CA . ASP A 1 85 ? 35.480 19.516 6.400 1.00 14.59 85 ASP A CA 1
ATOM 629 C C . ASP A 1 85 ? 36.178 18.454 5.549 1.00 14.34 85 ASP A C 1
ATOM 630 O O . ASP A 1 85 ? 35.800 17.277 5.576 1.00 13.45 85 ASP A O 1
ATOM 635 N N . LEU A 1 86 ? 37.169 18.844 4.758 1.00 13.23 86 LEU A N 1
ATOM 636 C CA . LEU A 1 86 ? 37.864 17.965 3.822 1.00 13.06 86 LEU A CA 1
ATOM 637 C C . LEU A 1 86 ? 38.452 16.722 4.484 1.00 13.47 86 LEU A C 1
ATOM 638 O O . LEU A 1 86 ? 38.799 16.797 5.663 1.00 14.26 86 LEU A O 1
ATOM 643 N N . PRO A 1 87 ? 38.561 15.611 3.723 1.00 14.49 87 PRO A N 1
ATOM 644 C CA . PRO A 1 87 ? 39.153 14.361 4.224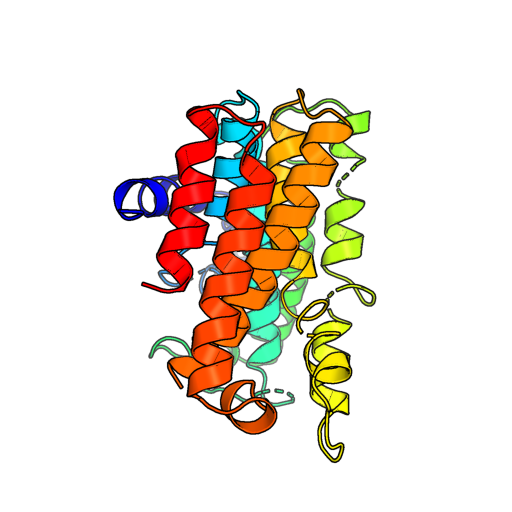 1.00 15.73 87 PRO A CA 1
ATOM 645 C C . PRO A 1 87 ? 40.549 14.535 4.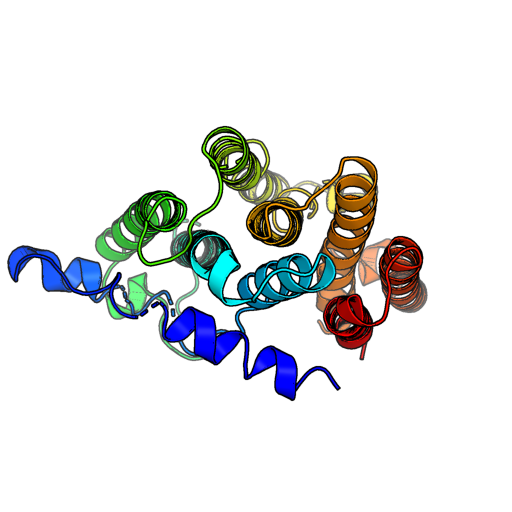825 1.00 17.24 87 PRO A C 1
ATOM 646 O O . PRO A 1 87 ? 40.871 13.865 5.803 1.00 16.52 87 PRO A O 1
ATOM 650 N N . ALA A 1 88 ? 41.365 15.434 4.275 1.00 17.39 88 ALA A N 1
ATOM 651 C CA . ALA A 1 88 ? 42.723 15.643 4.800 1.00 18.40 88 ALA A CA 1
ATOM 652 C C . ALA A 1 88 ? 42.728 16.441 6.096 1.00 18.97 88 ALA A C 1
ATOM 653 O O . ALA A 1 88 ? 43.731 16.449 6.821 1.00 18.94 88 ALA A O 1
ATOM 663 N N . ASP A 1 90 ? 39.491 17.769 8.894 1.00 21.68 90 ASP A N 1
ATOM 664 C CA A ASP A 1 90 ? 38.619 17.142 9.896 0.50 21.99 90 ASP A CA 1
ATOM 665 C CA B ASP A 1 90 ? 38.684 17.103 9.916 0.50 21.35 90 ASP A CA 1
ATOM 666 C C . ASP A 1 90 ? 37.921 15.900 9.366 1.00 21.18 90 ASP A C 1
ATOM 667 O O . ASP A 1 90 ? 37.555 15.006 10.134 1.00 20.85 90 ASP A O 1
ATOM 676 N N . ASP A 1 91 ? 37.719 15.843 8.048 1.00 19.56 91 ASP A N 1
ATOM 677 C CA . ASP A 1 91 ? 37.082 14.670 7.417 1.00 19.55 91 ASP A CA 1
ATOM 678 C C . ASP A 1 91 ? 35.640 14.484 7.903 1.00 20.45 91 ASP A C 1
ATOM 679 O O . ASP A 1 91 ? 35.321 13.506 8.604 1.00 20.11 91 ASP A O 1
ATOM 684 N N . ASP A 1 92 ? 34.780 15.439 7.557 1.00 21.45 92 ASP A N 1
ATOM 685 C CA . ASP A 1 92 ? 33.355 15.346 7.865 1.00 22.21 92 ASP A CA 1
ATOM 686 C C . ASP A 1 92 ? 32.535 15.116 6.599 1.00 21.18 92 ASP A C 1
ATOM 687 O O . ASP A 1 92 ? 32.633 15.884 5.624 1.00 20.14 92 ASP A O 1
ATOM 692 N N . ASP A 1 93 ? 31.707 14.076 6.625 1.00 20.87 93 ASP A N 1
ATOM 693 C CA . ASP A 1 93 ? 30.758 13.805 5.545 1.00 19.97 93 ASP A CA 1
ATOM 694 C C . ASP A 1 93 ? 29.493 14.664 5.680 1.00 18.65 93 ASP A C 1
ATOM 695 O O . ASP A 1 93 ? 28.753 14.841 4.712 1.00 18.12 93 ASP A O 1
ATOM 700 N N . LEU A 1 94 ? 29.253 15.190 6.876 1.00 18.87 94 LEU A N 1
ATOM 701 C CA . LEU A 1 94 ? 28.033 15.914 7.198 1.00 21.28 94 LEU A CA 1
ATOM 702 C C . LEU A 1 94 ? 28.341 17.175 7.983 1.00 24.50 94 LEU A C 1
ATOM 703 O O . LEU A 1 94 ? 29.329 17.220 8.732 1.00 25.57 94 LEU A O 1
ATOM 708 N N . ARG A 1 95 ? 27.494 18.183 7.812 1.00 25.92 95 ARG A N 1
ATOM 709 C CA . ARG A 1 95 ? 27.528 19.417 8.573 1.00 27.98 95 ARG A CA 1
ATOM 710 C C . ARG A 1 95 ? 26.116 19.872 8.816 1.00 30.70 95 ARG A C 1
ATOM 711 O O . ARG A 1 95 ? 25.433 20.136 7.909 1.00 31.39 95 ARG A O 1
ATOM 719 N N . ARG A 1 96 ? 25.633 19.995 10.025 1.00 32.69 96 ARG A N 1
ATOM 720 C CA . ARG A 1 96 ? 24.286 20.615 10.116 1.00 34.26 96 ARG A CA 1
ATOM 721 C C . ARG A 1 96 ? 23.173 19.650 9.633 1.00 34.10 96 ARG A C 1
ATOM 722 O O . ARG A 1 96 ? 22.067 20.007 9.391 1.00 34.97 96 ARG A O 1
ATOM 730 N N . GLY A 1 97 ? 23.577 18.431 9.430 1.00 32.71 97 GLY A N 1
ATOM 731 C CA . GLY A 1 97 ? 22.754 17.274 9.089 1.00 30.69 97 GLY A CA 1
ATOM 732 C C . GLY A 1 97 ? 22.741 17.050 7.582 1.00 28.69 97 GLY A C 1
ATOM 733 O O . GLY A 1 97 ? 22.345 15.974 7.112 1.00 28.68 97 GLY A O 1
ATOM 734 N N . GLN A 1 98 ? 23.165 18.062 6.814 1.00 26.62 98 GLN A N 1
ATOM 735 C CA . GLN A 1 98 ? 23.269 17.907 5.366 1.00 23.90 98 GLN A CA 1
ATOM 736 C C . GLN A 1 98 ? 24.711 17.633 4.905 1.00 19.58 98 GLN A C 1
ATOM 737 O O . GLN A 1 98 ? 25.669 17.940 5.625 1.00 18.96 98 GLN A O 1
ATOM 743 N N . PRO A 1 99 ? 24.867 17.007 3.729 1.00 16.20 99 PRO A N 1
ATOM 744 C CA . PRO A 1 99 ? 26.197 16.686 3.233 1.00 14.65 99 PRO A CA 1
ATOM 745 C C . PRO A 1 99 ? 27.086 17.923 3.151 1.00 14.68 99 PRO A C 1
ATOM 746 O O . PRO A 1 99 ? 26.610 19.023 2.846 1.00 14.16 99 PRO A O 1
ATOM 750 N N . THR A 1 100 ? 28.355 17.718 3.477 1.00 13.25 100 THR A N 1
ATOM 751 C CA . THR A 1 100 ? 29.369 18.752 3.346 1.00 13.39 100 THR A CA 1
ATOM 752 C C . THR A 1 100 ? 29.617 18.998 1.876 1.00 12.83 100 THR A C 1
ATOM 753 O O . THR A 1 100 ? 29.208 18.219 1.019 1.00 12.32 100 THR A O 1
ATOM 757 N N . THR A 1 101 ? 30.299 20.107 1.583 1.00 11.54 101 THR A N 1
ATOM 758 C CA . THR A 1 101 ? 30.459 20.502 0.211 1.00 10.47 101 THR A CA 1
ATOM 759 C C . THR A 1 101 ? 31.209 19.486 -0.636 1.00 10.44 101 THR A C 1
ATOM 760 O O . THR A 1 101 ? 30.834 19.234 -1.789 1.00 10.26 101 THR A O 1
ATOM 764 N N . HIS A 1 102 ? 32.252 18.855 -0.073 1.00 11.02 102 HIS A N 1
ATOM 765 C CA . HIS A 1 102 ? 32.992 17.889 -0.882 1.00 11.66 102 HIS A CA 1
ATOM 766 C C . HIS A 1 102 ? 32.212 16.594 -1.115 1.00 11.74 102 HIS A C 1
ATOM 767 O O . HIS A 1 102 ? 32.471 15.894 -2.084 1.00 11.97 102 HIS A O 1
ATOM 774 N N . LYS A 1 103 ? 31.234 16.349 -0.263 1.00 12.31 103 LYS A N 1
ATOM 775 C CA . LYS A 1 103 ? 30.351 15.179 -0.441 1.00 12.82 103 LYS A CA 1
ATOM 776 C C . LYS A 1 103 ? 29.214 15.467 -1.426 1.00 13.39 103 LYS A C 1
ATOM 777 O O . LYS A 1 103 ? 28.828 14.608 -2.239 1.00 14.00 103 LYS A O 1
ATOM 783 N N . ALA A 1 104 ? 28.678 16.681 -1.366 1.00 12.41 104 ALA A N 1
ATOM 784 C CA . ALA A 1 104 ? 27.611 17.050 -2.309 1.00 11.61 104 ALA A CA 1
ATOM 785 C C . ALA A 1 104 ? 28.145 17.309 -3.713 1.00 10.66 104 ALA A C 1
ATOM 786 O O . ALA A 1 104 ? 27.431 17.103 -4.708 1.00 10.54 104 ALA A O 1
ATOM 788 N N . PHE A 1 105 ? 29.398 17.756 -3.803 1.00 9.63 105 PHE A N 1
ATOM 789 C CA . PHE A 1 105 ? 30.021 18.021 -5.071 1.00 10.16 105 PHE A CA 1
ATOM 790 C C . PHE A 1 105 ? 31.189 17.044 -5.295 1.00 12.26 105 PHE A C 1
ATOM 791 O O . PHE A 1 105 ? 30.961 15.892 -5.674 1.00 12.62 105 PHE A O 1
ATOM 799 N N . ASP A 1 106 ? 32.416 17.465 -5.033 1.00 13.71 106 ASP A N 1
ATOM 800 C CA . ASP A 1 106 ? 33.559 16.559 -4.910 1.00 13.84 106 ASP A CA 1
ATOM 801 C C . ASP A 1 106 ? 34.655 17.343 -4.213 1.00 12.97 106 ASP A C 1
ATOM 802 O O . ASP A 1 106 ? 34.511 18.568 -3.986 1.00 12.80 106 ASP A O 1
ATOM 807 N N . GLU A 1 107 ? 35.757 16.678 -3.899 1.00 13.25 107 GLU A N 1
ATOM 808 C CA . GLU A 1 107 ? 36.836 17.309 -3.145 1.00 14.24 107 GLU A CA 1
ATOM 809 C C . GLU A 1 107 ? 37.469 18.474 -3.859 1.00 12.53 107 GLU A C 1
ATOM 810 O O . GLU A 1 107 ? 37.682 19.523 -3.235 1.00 11.31 107 GLU A O 1
ATOM 816 N N . ALA A 1 108 ? 37.758 18.311 -5.141 1.00 12.68 108 ALA A N 1
ATOM 817 C CA . ALA A 1 108 ? 38.368 19.376 -5.916 1.00 12.65 108 ALA A CA 1
ATOM 818 C C . ALA A 1 108 ? 37.458 20.587 -5.915 1.00 12.31 108 ALA A C 1
ATOM 819 O O . ALA A 1 108 ? 37.918 21.724 -5.741 1.00 12.45 108 ALA A O 1
ATOM 821 N N . CYS A 1 109 ? 36.163 20.361 -6.064 1.00 12.05 109 CYS A N 1
ATOM 822 C CA . CYS A 1 109 ? 35.233 21.459 -6.178 1.00 11.51 109 CYS A CA 1
ATOM 823 C C . CYS A 1 109 ? 35.156 22.188 -4.851 1.00 11.21 109 CYS A C 1
ATOM 824 O O . CYS A 1 109 ? 35.058 23.417 -4.799 1.00 11.76 109 CYS A O 1
ATOM 827 N N . ALA A 1 110 ? 35.238 21.452 -3.754 1.00 9.37 110 ALA A N 1
ATOM 828 C CA . ALA A 1 110 ? 35.180 22.032 -2.431 1.00 10.70 110 ALA A CA 1
ATOM 829 C C . ALA A 1 110 ? 36.456 22.831 -2.149 1.00 9.78 110 ALA A C 1
ATOM 830 O O . ALA A 1 110 ? 36.387 23.914 -1.518 1.00 10.22 110 ALA A O 1
ATOM 832 N N . ILE A 1 111 ? 37.605 22.304 -2.578 1.00 8.54 111 ILE A N 1
ATOM 833 C CA . ILE A 1 111 ? 38.871 23.043 -2.371 1.00 9.27 111 ILE A CA 1
ATOM 834 C C . ILE A 1 111 ? 38.746 24.387 -3.096 1.00 8.90 111 ILE A C 1
ATOM 835 O O . ILE A 1 111 ? 39.024 25.435 -2.507 1.00 8.79 111 ILE A O 1
ATOM 840 N N . LEU A 1 112 ? 38.315 24.357 -4.350 1.00 9.35 112 LEU A N 1
ATOM 841 C CA . LEU A 1 112 ? 38.170 25.572 -5.163 1.00 9.25 112 LEU A CA 1
ATOM 842 C C . LEU A 1 112 ? 37.064 26.486 -4.626 1.00 9.49 112 LEU A C 1
ATOM 843 O O . LEU A 1 112 ? 37.247 27.705 -4.652 1.00 8.49 112 LEU A O 1
ATOM 848 N N . ALA A 1 113 ? 35.944 25.943 -4.163 1.00 9.25 113 ALA A N 1
ATOM 849 C CA . ALA A 1 113 ? 34.899 26.771 -3.582 1.00 8.64 113 ALA A CA 1
ATOM 850 C C . ALA A 1 113 ? 35.451 27.562 -2.403 1.00 8.26 113 ALA A C 1
ATOM 851 O O . ALA A 1 113 ? 35.179 28.767 -2.279 1.00 9.02 113 ALA A O 1
ATOM 853 N N . GLY A 1 114 ? 36.206 26.931 -1.522 1.00 8.25 114 GLY A N 1
ATOM 854 C CA . GLY A 1 114 ? 36.806 27.632 -0.401 1.00 8.99 114 GLY A CA 1
ATOM 855 C C . GLY A 1 114 ? 37.798 28.694 -0.865 1.00 9.35 114 GLY A C 1
ATOM 856 O O . GLY A 1 114 ? 37.797 29.807 -0.331 1.00 9.30 114 GLY A O 1
ATOM 857 N N . ASP A 1 115 ? 38.634 28.371 -1.831 1.00 8.33 115 ASP A N 1
ATOM 858 C CA . ASP A 1 115 ? 39.610 29.333 -2.359 1.00 7.32 115 ASP A CA 1
ATOM 859 C C . ASP A 1 115 ? 38.907 30.548 -2.965 1.00 8.73 115 ASP A C 1
ATOM 860 O O . ASP A 1 115 ? 39.340 31.704 -2.740 1.00 8.86 115 ASP A O 1
ATOM 865 N N . GLY A 1 116 ? 37.832 30.312 -3.706 1.00 8.88 116 GLY A N 1
ATOM 866 C CA . GLY A 1 116 ? 37.094 31.417 -4.344 1.00 8.75 116 GLY A CA 1
ATOM 867 C C . GLY A 1 116 ? 36.343 32.222 -3.303 1.00 9.65 116 GLY A C 1
ATOM 868 O O . GLY A 1 116 ? 36.228 33.429 -3.461 1.00 9.10 116 GLY A O 1
ATOM 869 N N . LEU A 1 117 ? 35.805 31.593 -2.260 1.00 8.75 117 LEU A N 1
ATOM 870 C CA . LEU A 1 117 ? 35.142 32.339 -1.211 1.00 7.95 117 LEU A CA 1
ATOM 871 C C . LEU A 1 117 ? 36.093 33.295 -0.511 1.00 8.15 117 LEU A C 1
ATOM 872 O O . LEU A 1 117 ? 35.691 34.401 -0.133 1.00 9.50 117 LEU A O 1
ATOM 877 N N . GLN A 1 118 ? 37.347 32.904 -0.282 1.00 7.91 118 GLN A N 1
ATOM 878 C CA . GLN A 1 118 ? 38.284 33.846 0.340 1.00 8.29 118 GLN A CA 1
ATOM 879 C C . GLN A 1 118 ? 38.477 35.059 -0.562 1.00 8.94 118 GLN A C 1
ATOM 880 O O . GLN A 1 118 ? 38.420 36.188 -0.063 1.00 8.66 118 GLN A O 1
ATOM 886 N N . SER A 1 119 ? 38.687 34.864 -1.856 1.00 8.25 119 SER A N 1
ATOM 887 C CA . SER A 1 119 ? 38.838 36.001 -2.789 1.00 8.68 119 SER A CA 1
ATOM 888 C C . SER A 1 119 ? 37.583 36.848 -2.780 1.00 9.60 119 SER A C 1
ATOM 889 O O . SER A 1 119 ? 37.675 38.092 -2.746 1.00 9.65 119 SER A O 1
ATOM 892 N N . LEU A 1 120 ? 36.409 36.219 -2.837 1.00 9.34 120 LEU A N 1
ATOM 893 C CA . LEU A 1 120 ? 35.150 36.970 -2.826 1.00 10.09 120 LEU A CA 1
ATOM 894 C C . LEU A 1 120 ? 34.996 37.789 -1.570 1.00 9.79 120 LEU A C 1
ATOM 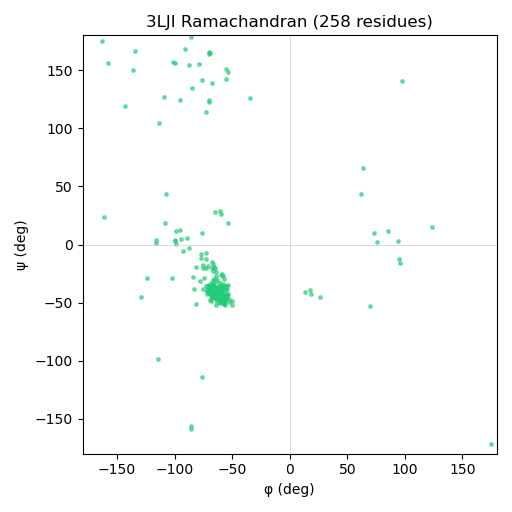895 O O . LEU A 1 120 ? 34.386 38.879 -1.605 1.00 10.02 120 LEU A O 1
ATOM 900 N N . ALA A 1 121 ? 35.510 37.310 -0.438 1.00 8.87 121 ALA A N 1
ATOM 901 C CA . ALA A 1 121 ? 35.450 38.081 0.814 1.00 9.28 121 ALA A CA 1
ATOM 902 C C . ALA A 1 121 ? 36.135 39.444 0.659 1.00 9.50 121 ALA A C 1
ATOM 903 O O . ALA A 1 121 ? 35.615 40.501 1.114 1.00 10.85 121 ALA A O 1
ATOM 905 N N . PHE A 1 122 ? 37.321 39.449 0.067 1.00 8.86 122 PHE A N 1
ATOM 906 C CA . PHE A 1 122 ? 38.032 40.697 -0.184 1.00 9.30 122 PHE A CA 1
ATOM 907 C C . PHE A 1 122 ? 37.274 41.561 -1.171 1.00 9.49 122 PHE A C 1
ATOM 908 O O . PHE A 1 122 ? 37.152 42.782 -0.955 1.00 10.25 122 PHE A O 1
ATOM 916 N N . SER A 1 123 ? 36.723 40.973 -2.239 1.00 9.53 123 SER A N 1
ATOM 917 C CA . SER A 1 123 ? 35.921 41.756 -3.197 1.00 9.21 123 SER A CA 1
ATOM 918 C C . SER A 1 123 ? 34.731 42.397 -2.517 1.00 8.86 123 SER A C 1
ATOM 919 O O . SER A 1 123 ? 34.362 43.533 -2.828 1.00 10.32 123 SER A O 1
ATOM 922 N N . ALA A 1 124 ? 34.106 41.689 -1.597 1.00 9.01 124 ALA A N 1
ATOM 923 C CA . ALA A 1 124 ? 32.897 42.192 -0.941 1.00 9.69 124 ALA A CA 1
ATOM 924 C C . ALA A 1 124 ? 33.234 43.362 -0.051 1.00 10.75 124 ALA A C 1
ATOM 925 O O . ALA A 1 124 ? 32.463 44.333 0.048 1.00 10.05 124 ALA A O 1
ATOM 927 N N . LEU A 1 125 ? 34.396 43.295 0.587 1.00 13.92 125 LEU A N 1
ATOM 928 C CA A LEU A 1 125 ? 34.861 44.365 1.471 0.50 15.34 125 LEU A CA 1
ATOM 929 C CA B LEU A 1 125 ? 34.815 44.358 1.492 0.50 15.26 125 LEU A CA 1
ATOM 930 C C . LEU A 1 125 ? 34.932 45.690 0.763 1.00 16.27 125 LEU A C 1
ATOM 931 O O . LEU A 1 125 ? 34.657 46.745 1.352 1.00 18.38 125 LEU A O 1
ATOM 940 N N . LEU A 1 126 ? 35.324 45.655 -0.500 1.00 15.47 126 LEU A N 1
ATOM 941 C CA A LEU A 1 126 ? 35.604 46.880 -1.238 0.50 16.20 126 LEU A CA 1
ATOM 942 C CA B LEU A 1 126 ? 35.563 46.914 -1.195 0.50 17.45 126 LEU A CA 1
ATOM 943 C C . LEU A 1 126 ? 34.546 47.202 -2.307 1.00 17.22 126 LEU A C 1
ATOM 944 O O . LEU A 1 126 ? 34.716 48.141 -3.100 1.00 18.72 126 LEU A O 1
ATOM 953 N N . ASP A 1 127 ? 33.453 46.427 -2.310 1.00 17.21 127 ASP A N 1
ATOM 954 C CA . ASP A 1 127 ? 32.334 46.576 -3.243 1.00 18.08 127 ASP A CA 1
ATOM 955 C C . ASP A 1 127 ? 31.553 47.861 -2.917 1.00 17.54 127 ASP A C 1
ATOM 956 O O . ASP A 1 127 ? 31.087 48.032 -1.803 1.00 16.20 127 ASP A O 1
ATOM 961 N N . PRO A 1 128 ? 31.418 48.780 -3.891 1.00 18.99 128 PRO A N 1
ATOM 962 C CA . PRO A 1 128 ? 30.687 50.029 -3.638 1.00 19.84 128 PRO A CA 1
ATOM 963 C C . PRO A 1 128 ? 29.186 49.852 -3.380 1.00 20.79 128 PRO A C 1
ATOM 964 O O . PRO A 1 128 ? 28.563 50.736 -2.782 1.00 22.11 128 PRO A O 1
ATOM 968 N N . ALA A 1 129 ? 28.603 48.749 -3.847 1.00 20.81 129 ALA A N 1
ATOM 969 C CA . ALA A 1 129 ? 27.182 48.452 -3.625 1.00 21.33 129 ALA A CA 1
ATOM 970 C C . ALA A 1 129 ? 26.888 47.943 -2.210 1.00 21.41 129 ALA A C 1
ATOM 971 O O . ALA A 1 129 ? 25.713 47.799 -1.821 1.00 22.94 129 ALA A O 1
ATOM 973 N N . LEU A 1 130 ? 27.945 47.684 -1.443 1.00 19.32 130 LEU A N 1
ATOM 974 C CA . LEU A 1 130 ? 27.789 47.102 -0.109 1.00 18.37 130 LEU A CA 1
ATOM 975 C C . LEU A 1 130 ? 28.253 48.009 1.006 1.00 19.11 130 LEU A C 1
ATOM 976 O O . LEU A 1 130 ? 28.168 47.639 2.187 1.00 19.33 130 LEU A O 1
ATOM 981 N N . SER A 1 131 ? 28.717 49.210 0.657 1.00 20.64 131 SER A N 1
ATOM 982 C CA . SER A 1 131 ? 29.179 50.192 1.659 1.00 22.75 131 SER A CA 1
ATOM 983 C C . SER A 1 131 ? 29.771 51.407 0.987 1.00 24.19 131 SER A C 1
ATOM 984 O O . SER A 1 131 ? 29.762 51.483 -0.248 1.00 24.16 131 SER A O 1
ATOM 987 N N . ASP A 1 132 ? 30.379 52.289 1.804 1.00 25.31 132 ASP A N 1
ATOM 988 C CA . ASP A 1 132 ? 30.823 53.628 1.354 1.00 24.92 132 ASP A CA 1
ATOM 989 C C . ASP A 1 132 ? 31.876 54.360 2.221 1.00 23.76 132 ASP A C 1
ATOM 990 O O . ASP A 1 132 ? 31.975 55.584 2.144 1.00 23.31 132 ASP A O 1
ATOM 995 N N . ALA A 1 133 ? 32.678 53.650 3.017 1.00 22.32 133 ALA A N 1
ATOM 996 C CA . ALA A 1 133 ? 33.638 54.317 3.933 1.00 21.71 133 ALA A CA 1
ATOM 997 C C . ALA A 1 133 ? 34.796 55.002 3.188 1.00 19.61 133 ALA A C 1
ATOM 998 O O . ALA A 1 133 ? 35.005 54.733 2.015 1.00 17.98 133 ALA A O 1
ATOM 1000 N N . SER A 1 134 ? 35.535 55.885 3.867 1.00 20.19 134 SER A N 1
ATOM 1001 C CA . SER A 1 134 ? 36.656 56.614 3.246 1.00 19.79 134 SER A CA 1
ATOM 1002 C C . SER A 1 134 ? 37.848 55.710 2.945 1.00 19.92 134 SER A C 1
ATOM 1003 O O . SER A 1 134 ? 37.940 54.588 3.471 1.00 20.59 134 SER A O 1
ATOM 1006 N N . ALA A 1 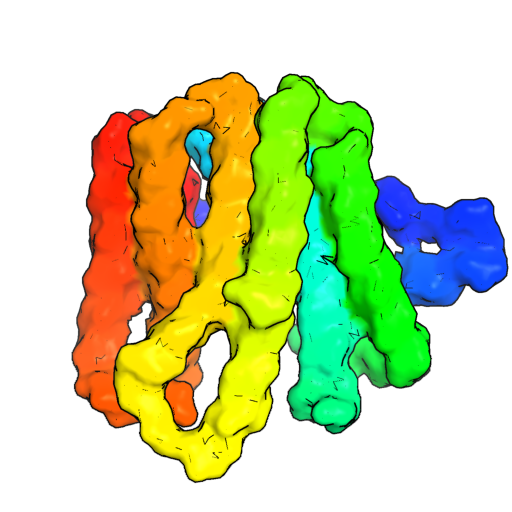135 ? 38.770 56.173 2.102 1.00 19.45 135 ALA A N 1
ATOM 1007 C CA . ALA A 1 135 ? 39.870 55.311 1.637 1.00 19.18 135 ALA A CA 1
ATOM 1008 C C . ALA A 1 135 ? 40.821 54.915 2.762 1.00 19.26 135 ALA A C 1
ATOM 1009 O O . ALA A 1 135 ? 41.196 53.762 2.860 1.00 19.64 135 ALA A O 1
ATOM 1011 N N . GLU A 1 136 ? 41.197 55.839 3.647 1.00 20.12 136 GLU A N 1
ATOM 1012 C CA . GLU A 1 136 ? 42.065 55.421 4.756 1.00 21.02 136 GLU A CA 1
ATOM 1013 C C . GLU A 1 136 ? 41.340 54.435 5.705 1.00 20.53 136 GLU A C 1
ATOM 1014 O O . GLU A 1 136 ? 41.964 53.497 6.212 1.00 20.52 136 GLU A O 1
ATOM 1020 N N . ILE A 1 137 ? 40.033 54.624 5.919 1.00 19.94 137 ILE A N 1
ATOM 1021 C CA . ILE A 1 137 ? 39.224 53.684 6.720 1.00 19.82 137 ILE A CA 1
ATOM 1022 C C . ILE A 1 137 ? 39.150 52.309 6.049 1.00 18.72 137 ILE A C 1
ATOM 1023 O O . ILE A 1 137 ? 39.439 51.280 6.698 1.00 19.09 137 ILE A O 1
ATOM 1028 N N . ARG A 1 138 ? 38.770 52.271 4.772 1.00 18.19 138 ARG A N 1
ATOM 1029 C CA . ARG A 1 138 ? 38.759 51.003 4.028 1.00 18.34 138 ARG A CA 1
ATOM 1030 C C . ARG A 1 138 ? 40.131 50.283 3.992 1.00 18.54 138 ARG A C 1
ATOM 1031 O O . ARG A 1 138 ? 40.187 49.047 4.021 1.00 18.40 138 ARG A O 1
ATOM 1039 N N . LEU A 1 139 ? 41.230 51.039 3.929 1.00 19.19 139 LEU A N 1
ATOM 1040 C CA . LEU A 1 139 ? 42.567 50.457 4.027 1.00 20.93 139 LEU A CA 1
ATOM 1041 C C . LEU A 1 139 ? 42.730 49.726 5.355 1.00 21.26 139 LEU A C 1
ATOM 1042 O O . LEU A 1 139 ? 43.308 48.629 5.407 1.00 20.97 139 LEU A O 1
ATOM 1047 N N . ARG A 1 140 ? 42.260 50.335 6.438 1.00 21.86 140 ARG A N 1
ATOM 1048 C CA . ARG A 1 140 ? 42.295 49.675 7.720 1.00 22.94 140 ARG A CA 1
ATOM 1049 C C . ARG A 1 140 ? 41.488 48.372 7.625 1.00 22.70 140 ARG A C 1
ATOM 1050 O O . ARG A 1 140 ? 41.970 47.343 8.075 1.00 23.20 140 ARG A O 1
ATOM 1071 N N . VAL A 1 142 ? 40.664 46.147 4.963 1.00 21.11 142 VAL A N 1
ATOM 1072 C CA . VAL A 1 142 ? 41.293 45.013 4.224 1.00 19.67 142 VAL A CA 1
ATOM 1073 C C . VAL A 1 142 ? 42.525 44.497 4.953 1.00 17.01 142 VAL A C 1
ATOM 1074 O O . VAL A 1 142 ? 42.728 43.281 5.035 1.00 14.65 142 VAL A O 1
ATOM 1078 N N . THR A 1 143 ? 43.321 45.419 5.490 1.00 17.19 143 THR A N 1
ATOM 1079 C CA . THR A 1 143 ? 44.516 45.067 6.270 1.00 16.42 143 THR A CA 1
ATOM 1080 C C . THR A 1 143 ? 44.098 44.195 7.442 1.00 14.94 143 THR A C 1
ATOM 1081 O O . THR A 1 143 ? 44.702 43.143 7.704 1.00 13.30 143 THR A O 1
ATOM 1085 N N . THR A 1 144 ? 43.040 44.613 8.117 1.00 14.20 144 THR A N 1
ATOM 1086 C CA . THR A 1 144 ? 42.525 43.935 9.286 1.00 13.58 144 THR A CA 1
ATOM 1087 C C . THR A 1 144 ? 42.039 42.554 8.871 1.00 12.87 144 THR A C 1
ATOM 1088 O O . THR A 1 144 ? 42.375 41.574 9.542 1.00 11.70 144 THR A O 1
ATOM 1092 N N . LEU A 1 145 ? 41.278 42.450 7.790 1.00 12.21 145 LEU A N 1
ATOM 1093 C CA . LEU A 1 145 ? 40.725 41.159 7.402 1.00 12.50 145 LEU A CA 1
ATOM 1094 C C . LEU A 1 145 ? 41.841 40.199 7.027 1.00 11.21 145 LEU A C 1
ATOM 1095 O O . LEU A 1 145 ? 41.836 39.039 7.451 1.00 10.88 145 LEU A O 1
ATOM 1100 N N . ALA A 1 146 ? 42.807 40.638 6.229 1.00 10.69 146 ALA A N 1
ATOM 1101 C CA . ALA A 1 146 ? 43.892 39.740 5.821 1.00 10.05 146 ALA A CA 1
ATOM 1102 C C . ALA A 1 146 ? 44.708 39.261 7.025 1.00 10.53 146 ALA A C 1
ATOM 1103 O O . ALA A 1 146 ? 45.120 38.094 7.067 1.00 10.47 146 ALA A O 1
ATOM 1105 N N . GLN A 1 147 ? 44.991 40.152 7.971 1.00 9.99 147 GLN A N 1
ATOM 1106 C CA . GLN A 1 147 ? 45.705 39.755 9.195 1.00 10.73 147 GLN A CA 1
ATOM 1107 C C . GLN A 1 147 ? 44.896 38.762 10.036 1.00 10.65 147 GLN A C 1
ATOM 1108 O O . GLN A 1 147 ? 45.435 37.753 10.535 1.00 11.45 147 GLN A O 1
ATOM 1114 N N . ALA A 1 148 ? 43.613 39.030 10.198 1.00 9.60 148 ALA A N 1
ATOM 1115 C CA . ALA A 1 148 ? 42.754 38.166 11.005 1.00 10.30 148 ALA A CA 1
ATOM 1116 C C . ALA A 1 148 ? 42.558 36.777 10.389 1.00 11.10 148 ALA A C 1
ATOM 1117 O O . ALA A 1 148 ? 42.458 35.782 11.113 1.00 10.87 148 ALA A O 1
ATOM 1119 N N . ALA A 1 149 ? 42.457 36.719 9.071 1.00 9.75 149 ALA A N 1
ATOM 1120 C CA . ALA A 1 149 ? 42.147 35.484 8.347 1.00 9.36 149 ALA A CA 1
ATOM 1121 C C . ALA A 1 149 ? 43.376 34.648 8.112 1.00 9.16 149 ALA A C 1
ATOM 1122 O O . ALA A 1 149 ? 43.251 33.427 7.940 1.00 9.56 149 ALA A O 1
ATOM 1124 N N . GLY A 1 150 ? 44.542 35.267 8.024 1.00 8.56 150 GLY A N 1
ATOM 1125 C CA . GLY A 1 150 ? 45.725 34.585 7.507 1.00 8.41 150 GLY A CA 1
ATOM 1126 C C . GLY A 1 150 ? 46.532 33.778 8.491 1.00 7.96 150 GLY A C 1
ATOM 1127 O O . GLY A 1 150 ? 46.007 33.341 9.527 1.00 9.38 150 GLY A O 1
ATOM 1128 N N . PRO A 1 151 ? 47.813 33.583 8.161 1.00 7.57 151 PRO A N 1
ATOM 1129 C CA . PRO A 1 151 ? 48.609 32.596 8.889 1.00 8.08 151 PRO A CA 1
ATOM 1130 C C . PRO A 1 151 ? 48.972 33.051 10.283 1.00 8.62 151 PRO A C 1
ATOM 1131 O O . PRO A 1 151 ? 49.422 32.214 11.102 1.00 8.34 151 PRO A O 1
ATOM 1135 N N . ALA A 1 152 ? 48.775 34.330 10.577 1.00 9.17 152 ALA A N 1
ATOM 1136 C CA . ALA A 1 152 ? 48.981 34.841 11.943 1.00 10.00 152 ALA A CA 1
ATOM 1137 C C . ALA A 1 152 ? 47.666 34.968 12.715 1.00 11.07 152 ALA A C 1
ATOM 1138 O O . ALA A 1 152 ? 47.681 35.383 13.886 1.00 12.62 152 ALA A O 1
ATOM 1140 N N . GLY A 1 153 ? 46.549 34.602 12.075 1.00 10.32 153 GLY A N 1
ATOM 1141 C CA . GLY A 1 153 ? 45.235 34.610 12.709 1.00 9.67 153 GLY A CA 1
ATOM 1142 C C . GLY A 1 153 ? 44.557 33.263 12.483 1.00 9.56 153 GLY A C 1
ATOM 1143 O O . GLY A 1 153 ? 45.087 32.204 12.878 1.00 10.61 153 GLY A O 1
ATOM 1152 N N . VAL A 1 155 ? 44.023 31.020 9.980 1.00 8.63 155 VAL A N 1
ATOM 1153 C CA . VAL A 1 155 ? 44.727 29.873 9.386 1.00 9.11 155 VAL A CA 1
ATOM 1154 C C . VAL A 1 155 ? 45.801 29.379 10.333 1.00 9.35 155 VAL A C 1
ATOM 1155 O O . VAL A 1 155 ? 45.986 28.156 10.493 1.00 10.19 155 VAL A O 1
ATOM 1159 N N . GLY A 1 156 ? 46.481 30.301 10.994 1.00 8.79 156 GLY A N 1
ATOM 1160 C CA . GLY A 1 156 ? 47.433 29.955 12.068 1.00 9.59 156 GLY A CA 1
ATOM 1161 C C . GLY A 1 156 ? 46.797 29.124 13.172 1.00 10.24 156 GLY A C 1
ATOM 1162 O O . GLY A 1 156 ? 47.371 28.103 13.604 1.00 10.70 156 GLY A O 1
ATOM 1163 N N . GLY A 1 157 ? 45.624 29.552 13.622 1.00 10.45 157 GLY A N 1
ATOM 1164 C CA . GLY A 1 157 ? 44.895 28.823 14.672 1.00 12.07 157 GLY A CA 1
ATOM 1165 C C . GLY A 1 157 ? 44.591 27.408 14.250 1.00 12.04 157 GLY A C 1
ATOM 1166 O O . GLY A 1 157 ? 44.750 26.463 15.043 1.00 12.46 157 GLY A O 1
ATOM 1167 N N . GLN A 1 158 ? 44.169 27.237 13.011 1.00 12.05 158 GLN A N 1
ATOM 1168 C CA . GLN A 1 158 ? 43.878 25.923 12.446 1.00 13.45 158 GLN A CA 1
ATOM 1169 C C . GLN A 1 158 ? 45.137 25.056 12.430 1.00 13.84 158 GLN A C 1
ATOM 1170 O O . GLN A 1 158 ? 45.061 23.859 12.724 1.00 15.01 158 GLN A O 1
ATOM 1176 N N . ALA A 1 159 ? 46.288 25.651 12.123 1.00 12.86 159 ALA A N 1
ATOM 1177 C CA . ALA A 1 159 ? 47.559 24.923 12.087 1.00 13.38 159 ALA A CA 1
ATOM 1178 C C . ALA A 1 159 ? 48.015 24.535 13.491 1.00 14.69 159 ALA A C 1
ATOM 1179 O O . ALA A 1 159 ? 48.565 23.438 13.681 1.00 16.04 159 ALA A O 1
ATOM 1181 N N . ILE A 1 160 ? 47.781 25.415 14.465 1.00 14.58 160 ILE A N 1
ATOM 1182 C CA . ILE A 1 160 ? 48.090 25.140 15.886 1.00 15.85 160 ILE A CA 1
ATOM 1183 C C . ILE A 1 160 ? 47.219 23.981 16.381 1.00 17.84 160 ILE A C 1
ATOM 1184 O O . ILE A 1 160 ? 47.715 23.072 17.052 1.00 17.80 160 ILE A O 1
ATOM 1189 N N . ASP A 1 161 ? 45.936 24.002 16.026 1.00 19.80 161 ASP A N 1
ATOM 1190 C CA . ASP A 1 161 ? 45.015 22.938 16.386 1.00 22.16 161 ASP A CA 1
ATOM 1191 C C . ASP A 1 161 ? 45.525 21.584 15.867 1.00 22.51 161 ASP A C 1
ATOM 1192 O O . ASP A 1 161 ? 45.629 20.611 16.634 1.00 22.43 161 ASP A O 1
ATOM 1197 N N . LEU A 1 162 ? 45.864 21.522 14.580 1.00 23.06 162 LEU A N 1
ATOM 1198 C CA . LEU A 1 162 ? 46.463 20.314 13.993 1.00 24.48 162 LEU A CA 1
ATOM 1199 C C . LEU A 1 162 ? 47.762 19.885 14.670 1.00 24.95 162 LEU A C 1
ATOM 1200 O O . LEU A 1 162 ? 48.017 18.682 14.842 1.00 24.78 162 LEU A O 1
ATOM 1205 N N . GLY A 1 163 ? 48.582 20.861 15.050 1.00 25.37 163 GLY A N 1
ATOM 1206 C CA . GLY A 1 163 ? 49.869 20.590 15.698 1.00 26.48 163 GLY A CA 1
ATOM 1207 C C . GLY A 1 163 ? 49.774 20.206 17.167 1.00 27.90 163 GLY A C 1
ATOM 1208 O O . GLY A 1 163 ? 50.763 19.761 17.763 1.00 27.87 163 GLY A O 1
ATOM 1209 N N . SER A 1 164 ? 48.586 20.385 17.749 1.00 28.88 164 SER A N 1
ATOM 1210 C CA . SER A 1 164 ? 48.343 20.085 19.162 1.00 29.73 164 SER A CA 1
ATOM 1211 C C . SER A 1 164 ? 47.947 18.627 19.396 1.00 30.67 164 SER A C 1
ATOM 1212 O O . SER A 1 164 ? 47.761 18.202 20.540 1.00 30.38 164 SER A O 1
ATOM 1215 N N . VAL A 1 165 ? 47.820 17.867 18.311 1.00 31.72 165 VAL A N 1
ATOM 1216 C CA . VAL A 1 165 ? 47.658 16.417 18.404 1.00 32.95 165 VAL A CA 1
ATOM 1217 C C . VAL A 1 165 ? 48.985 15.807 18.887 1.00 33.68 165 VAL A C 1
ATOM 1218 O O . VAL A 1 165 ? 50.045 16.034 18.288 1.00 33.79 165 VAL A O 1
ATOM 1222 N N . GLY A 1 166 ? 48.921 15.057 19.983 1.00 34.18 166 GLY A N 1
ATOM 1223 C CA . GLY A 1 166 ? 50.114 14.457 20.589 1.00 34.49 166 GLY A CA 1
ATOM 1224 C C . GLY A 1 166 ? 50.710 15.297 21.708 1.00 34.70 166 GLY A C 1
ATOM 1225 O O . GLY A 1 166 ? 51.571 14.825 22.463 1.00 34.93 166 GLY A O 1
ATOM 1226 N N . LEU A 1 167 ? 50.255 16.544 21.811 1.00 34.40 167 LEU A N 1
ATOM 1227 C CA . LEU A 1 167 ? 50.678 17.445 22.878 1.00 33.88 167 LEU A CA 1
ATOM 1228 C C . LEU A 1 167 ? 49.605 17.517 23.960 1.00 33.38 167 LEU A C 1
ATOM 1229 O O . LEU A 1 167 ? 48.432 17.222 23.703 1.00 33.23 167 LEU A O 1
ATOM 1234 N N . LYS A 1 168 ? 50.016 17.885 25.173 1.00 32.85 168 LYS A N 1
ATOM 1235 C CA . LYS A 1 168 ? 49.080 18.083 26.279 1.00 32.06 168 LYS A CA 1
ATOM 1236 C C . LYS A 1 168 ? 49.051 19.558 26.688 1.00 30.76 168 LYS A C 1
ATOM 1237 O O . LYS A 1 168 ? 49.974 20.059 27.345 1.00 31.01 168 LYS A O 1
ATOM 1243 N N . LEU A 1 169 ? 47.980 20.243 26.294 1.00 29.17 169 LEU A N 1
ATOM 1244 C CA . LEU A 1 169 ? 47.901 21.696 26.410 1.00 27.45 169 LEU A CA 1
ATOM 1245 C C . LEU A 1 169 ? 47.432 22.164 27.777 1.00 25.82 169 LEU A C 1
ATOM 1246 O O . LEU A 1 169 ? 46.466 21.628 28.321 1.00 26.78 169 LEU A O 1
ATOM 1251 N N . ASP A 1 170 ? 48.119 23.161 28.331 1.00 23.39 170 ASP A N 1
ATOM 1252 C CA . ASP A 1 170 ? 47.608 23.847 29.514 1.00 21.29 170 ASP A CA 1
ATOM 1253 C C . ASP A 1 170 ? 46.667 24.967 29.075 1.00 20.17 170 ASP A C 1
ATOM 1254 O O . ASP A 1 170 ? 46.479 25.179 27.874 1.00 19.82 170 ASP A O 1
ATOM 1259 N N . GLN A 1 171 ? 46.082 25.672 30.042 1.00 19.64 171 GLN A N 1
ATOM 1260 C CA . GLN A 1 171 ? 45.123 26.738 29.747 1.00 18.78 171 GLN A CA 1
ATOM 1261 C C . GLN A 1 171 ? 45.686 27.809 28.812 1.00 18.14 171 GLN A C 1
ATOM 1262 O O . GLN A 1 171 ? 45.018 28.201 27.855 1.00 16.95 171 GLN A O 1
ATOM 1268 N N . GLN A 1 172 ? 46.897 28.278 29.097 1.00 17.75 172 GLN A N 1
ATOM 1269 C CA . GLN A 1 172 ? 47.568 29.281 28.271 1.00 18.39 172 GLN A CA 1
ATOM 1270 C C . GLN A 1 172 ? 47.686 28.837 26.810 1.00 16.87 172 GLN A C 1
ATOM 1271 O O . GLN A 1 172 ? 47.434 29.626 25.889 1.00 16.73 172 GLN A O 1
ATOM 1277 N N . ALA A 1 173 ? 48.066 27.577 26.604 1.00 16.25 173 ALA A N 1
ATOM 1278 C CA . ALA A 1 173 ? 48.213 27.024 25.259 1.00 15.71 173 ALA A CA 1
ATOM 1279 C C . ALA A 1 173 ? 46.875 26.857 24.559 1.00 15.65 173 ALA A C 1
ATOM 1280 O O . ALA A 1 173 ? 46.766 27.116 23.360 1.00 15.74 173 ALA A O 1
ATOM 1282 N N . LEU A 1 174 ? 45.870 26.406 25.307 1.00 15.50 174 LEU A N 1
ATOM 1283 C CA . LEU A 1 174 ? 44.528 26.261 24.767 1.00 16.08 174 LEU A CA 1
ATOM 1284 C C . LEU A 1 174 ? 43.978 27.627 24.353 1.00 15.51 174 LEU A C 1
ATOM 1285 O O . LEU A 1 174 ? 43.415 27.770 23.253 1.00 15.09 174 LEU A O 1
ATOM 1290 N N . GLU A 1 175 ? 44.174 28.630 25.213 1.00 15.18 175 GLU A N 1
ATOM 1291 C CA . GLU A 1 175 ? 43.684 29.990 24.944 1.00 15.41 175 GLU A CA 1
ATOM 1292 C C . GLU A 1 175 ? 44.370 30.594 23.713 1.00 14.70 175 GLU A C 1
ATOM 1293 O O . GLU A 1 175 ? 43.710 31.175 22.855 1.00 14.59 175 GLU A O 1
ATOM 1299 N N . TYR A 1 176 ? 45.691 30.445 23.630 1.00 14.26 176 TYR A N 1
ATOM 1300 C CA . TYR A 1 176 ? 46.440 30.897 22.463 1.00 14.54 176 TYR A CA 1
ATOM 1301 C C . TYR A 1 176 ? 45.866 30.328 21.161 1.00 14.24 176 TYR A C 1
ATOM 1302 O O . TYR A 1 176 ? 45.625 31.069 20.192 1.00 14.01 176 TYR A O 1
ATOM 1324 N N . HIS A 1 178 ? 42.809 29.012 20.633 1.00 14.80 178 HIS A N 1
ATOM 1325 C CA . HIS A 1 178 ? 41.469 29.585 20.403 1.00 15.21 178 HIS A CA 1
ATOM 1326 C C . HIS A 1 178 ? 41.486 31.036 19.957 1.00 14.93 178 HIS A C 1
ATOM 1327 O O . HIS A 1 178 ? 40.711 31.408 19.056 1.00 14.16 178 HIS A O 1
ATOM 1334 N N . ARG A 1 179 ? 42.339 31.857 20.571 1.00 14.66 179 ARG A N 1
ATOM 1335 C CA . ARG A 1 179 ? 42.444 33.261 20.178 1.00 15.23 179 ARG A CA 1
ATOM 1336 C C . ARG A 1 179 ? 42.743 33.383 18.687 1.00 13.69 179 ARG A C 1
ATOM 1337 O O . ARG A 1 179 ? 42.264 34.315 18.018 1.00 13.46 179 ARG A O 1
ATOM 1345 N N . HIS A 1 180 ? 43.540 32.457 18.148 1.00 12.18 180 HIS A N 1
ATOM 1346 C CA . HIS A 1 180 ? 43.829 32.450 16.710 1.00 12.85 180 HIS A CA 1
ATOM 1347 C C . HIS A 1 180 ? 42.736 31.797 15.879 1.00 13.48 180 HIS A C 1
ATOM 1348 O O . HIS A 1 180 ? 42.263 32.400 14.911 1.00 13.16 180 HIS A O 1
ATOM 1355 N N . LYS A 1 181 ? 42.334 30.585 16.249 1.00 13.28 181 LYS A N 1
ATOM 1356 C CA . LYS A 1 181 ? 41.419 29.805 15.435 1.00 14.20 181 LYS A CA 1
ATOM 1357 C C . LYS A 1 181 ? 40.067 30.473 15.248 1.00 13.79 181 LYS A C 1
ATOM 1358 O O . LYS A 1 181 ? 39.533 30.479 14.124 1.00 14.76 181 LYS A O 1
ATOM 1364 N N . THR A 1 182 ? 39.522 31.033 16.327 1.00 13.21 182 THR A N 1
ATOM 1365 C CA . THR A 1 182 ? 38.233 31.746 16.224 1.00 13.65 182 THR A CA 1
ATOM 1366 C C . THR A 1 182 ? 38.256 33.184 16.713 1.00 13.60 182 THR A C 1
ATOM 1367 O O . THR A 1 182 ? 37.458 33.984 16.234 1.00 13.10 182 THR A O 1
ATOM 1371 N N . GLY A 1 183 ? 39.121 33.522 17.665 1.00 13.07 183 GLY A N 1
ATOM 1372 C CA . GLY A 1 183 ? 39.117 34.860 18.218 1.00 12.96 183 GLY A CA 1
ATOM 1373 C C . GLY A 1 183 ? 39.425 35.930 17.183 1.00 12.95 183 GLY A C 1
ATOM 1374 O O . GLY A 1 183 ? 38.802 37.002 17.184 1.00 13.50 183 GLY A O 1
ATOM 1375 N N . ALA A 1 184 ? 40.391 35.656 16.315 1.00 13.69 184 ALA A N 1
ATOM 1376 C CA . ALA A 1 184 ? 40.856 36.676 15.373 1.00 13.43 184 ALA A CA 1
ATOM 1377 C C . ALA A 1 184 ? 39.735 37.147 14.461 1.00 13.23 184 ALA A C 1
ATOM 1378 O O . ALA A 1 184 ? 39.615 38.360 14.201 1.00 13.17 184 ALA A O 1
ATOM 1380 N N . LEU A 1 185 ? 38.920 36.223 13.980 1.00 12.80 185 LEU A N 1
ATOM 1381 C CA . LEU A 1 185 ? 37.869 36.608 13.045 1.00 13.30 185 LEU A CA 1
ATOM 1382 C C . LEU A 1 185 ? 36.693 37.250 13.768 1.00 13.52 185 LEU A C 1
ATOM 1383 O O . LEU A 1 185 ? 36.026 38.127 13.213 1.00 13.84 185 LEU A O 1
ATOM 1388 N N . ILE A 1 186 ? 36.446 36.832 15.000 1.00 12.98 186 ILE A N 1
ATOM 1389 C CA . ILE A 1 186 ? 35.413 37.475 15.824 1.00 13.01 186 ILE A CA 1
ATOM 1390 C C . ILE A 1 186 ? 35.814 38.929 16.093 1.00 13.87 186 ILE A C 1
ATOM 1391 O O . ILE A 1 186 ? 34.985 39.856 15.936 1.00 15.06 186 ILE A O 1
ATOM 1396 N N . GLU A 1 187 ? 37.071 39.149 16.475 1.00 13.52 187 GLU A N 1
ATOM 1397 C CA . GLU A 1 187 ? 37.585 40.477 16.661 1.00 14.76 187 GLU A CA 1
ATOM 1398 C C . GLU A 1 187 ? 37.506 41.283 15.358 1.00 14.53 187 GLU A C 1
ATOM 1399 O O . GLU A 1 187 ? 37.073 42.435 15.375 1.00 14.69 187 GLU A O 1
ATOM 1405 N N . ALA A 1 188 ? 37.878 40.693 14.229 1.00 13.60 188 ALA A N 1
ATOM 1406 C CA . ALA A 1 188 ? 37.799 41.414 12.949 1.00 14.39 188 ALA A CA 1
ATOM 1407 C C . ALA A 1 188 ? 36.351 41.814 12.643 1.00 13.95 188 ALA A C 1
ATOM 1408 O O . ALA A 1 188 ? 36.099 42.887 12.118 1.00 14.37 188 ALA A O 1
ATOM 1410 N N . SER A 1 189 ? 35.393 40.972 12.983 1.00 13.02 189 SER A N 1
ATOM 1411 C CA . SER A 1 189 ? 33.980 41.280 12.737 1.00 12.58 189 SER A CA 1
ATOM 1412 C C . SER A 1 189 ? 33.567 42.578 13.419 1.00 12.93 189 SER A C 1
ATOM 1413 O O . SER A 1 189 ? 32.977 43.477 12.780 1.00 12.48 189 SER A O 1
ATOM 1416 N N . VAL A 1 190 ? 33.880 42.688 14.710 1.00 13.00 190 VAL A N 1
ATOM 1417 C CA . VAL A 1 190 ? 33.587 43.891 15.506 1.00 14.83 190 VAL A CA 1
ATOM 1418 C C . VAL A 1 190 ? 34.352 45.116 14.986 1.00 15.39 190 VAL A C 1
ATOM 1419 O O . VAL A 1 190 ? 33.785 46.200 14.835 1.00 15.56 190 VAL A O 1
ATOM 1423 N N . ILE A 1 191 ? 35.642 44.959 14.714 1.00 16.09 191 ILE A N 1
ATOM 1424 C CA . ILE A 1 191 ? 36.472 46.084 14.322 1.00 17.36 191 ILE A CA 1
ATOM 1425 C C . ILE A 1 191 ? 36.065 46.585 12.929 1.00 17.63 191 ILE A C 1
ATOM 1426 O O . ILE A 1 191 ? 35.949 47.804 12.713 1.00 17.69 191 ILE A O 1
ATOM 1431 N N . LEU A 1 192 ? 35.816 45.664 11.998 1.00 17.08 192 LEU A N 1
ATOM 1432 C CA . LEU A 1 192 ? 35.344 46.037 10.661 1.00 17.16 192 LEU A CA 1
ATOM 1433 C C . LEU A 1 192 ? 34.020 46.782 10.737 1.00 15.67 192 LEU A C 1
ATOM 1434 O O . LEU A 1 192 ? 33.874 47.839 10.129 1.00 15.32 192 LEU A O 1
ATOM 1439 N N . GLY A 1 193 ? 33.055 46.233 11.474 1.00 14.43 193 GLY A N 1
ATOM 1440 C CA . GLY A 1 193 ? 31.760 46.919 11.654 1.00 14.26 193 GLY A CA 1
ATOM 1441 C C . GLY A 1 193 ? 31.954 48.307 12.227 1.00 14.31 193 GLY A C 1
ATOM 1442 O O . GLY A 1 193 ? 31.330 49.259 11.738 1.00 13.69 193 GLY A O 1
ATOM 1443 N N . ALA A 1 194 ? 32.781 48.440 13.262 1.00 14.42 194 ALA A N 1
ATOM 1444 C CA . ALA A 1 194 ? 33.050 49.730 13.887 1.00 15.90 194 ALA A CA 1
ATOM 1445 C C . ALA A 1 194 ? 33.606 50.714 12.866 1.00 17.29 194 ALA A C 1
ATOM 1446 O O . ALA A 1 194 ? 33.130 51.847 12.760 1.00 17.48 194 ALA A O 1
ATOM 1448 N N . LEU A 1 195 ? 34.594 50.267 12.104 1.00 17.96 195 LEU A N 1
ATOM 1449 C CA . LEU A 1 195 ? 35.228 51.110 11.087 1.00 18.65 195 LEU A CA 1
ATOM 1450 C C . LEU A 1 195 ? 34.220 51.584 10.039 1.00 18.98 195 LEU A C 1
ATOM 1451 O O . LEU A 1 195 ? 34.258 52.759 9.628 1.00 19.99 195 LEU A O 1
ATOM 1456 N N . ALA A 1 196 ? 33.304 50.691 9.652 1.00 17.72 196 ALA A N 1
ATOM 1457 C CA . ALA A 1 196 ? 32.275 50.935 8.630 1.00 17.49 196 ALA A CA 1
ATOM 1458 C C . ALA A 1 196 ? 31.369 52.111 8.933 1.00 17.80 196 ALA A C 1
ATOM 1459 O O . ALA A 1 196 ? 30.799 52.698 8.002 1.00 18.66 196 ALA A O 1
ATOM 1461 N N . SER A 1 197 ? 31.193 52.418 10.216 1.00 17.20 197 SER A N 1
ATOM 1462 C CA . SER A 1 197 ? 30.388 53.568 10.634 1.00 17.74 197 SER A CA 1
ATOM 1463 C C . SER A 1 197 ? 31.009 54.882 10.153 1.00 19.41 197 SER A C 1
ATOM 1464 O O . SER A 1 197 ? 30.319 55.887 10.057 1.00 20.15 197 SER A O 1
ATOM 1467 N N . GLY A 1 198 ? 32.318 54.857 9.897 1.00 20.36 198 GLY A N 1
ATOM 1468 C CA . GLY A 1 198 ? 33.102 56.069 9.568 1.00 22.92 198 GLY A CA 1
ATOM 1469 C C . GLY A 1 198 ? 33.421 56.963 10.760 1.00 25.94 198 GLY A C 1
ATOM 1470 O O . GLY A 1 198 ? 34.062 58.003 10.602 1.00 27.20 198 GLY A O 1
ATOM 1471 N N . ARG A 1 199 ? 33.000 56.543 11.953 1.00 28.24 199 ARG A N 1
ATOM 1472 C CA . ARG A 1 199 ? 33.034 57.363 13.167 1.00 30.47 199 ARG A CA 1
ATOM 1473 C C . ARG A 1 199 ? 33.950 56.816 14.270 1.00 31.67 199 ARG A C 1
ATOM 1474 O O . ARG A 1 199 ? 34.004 57.383 15.373 1.00 32.65 199 ARG A O 1
ATOM 1482 N N . ALA A 1 200 ? 34.662 55.727 13.973 1.00 32.09 200 ALA A N 1
ATOM 1483 C CA . ALA A 1 200 ? 35.409 54.971 14.988 1.00 32.21 200 ALA A CA 1
ATOM 1484 C C . ALA A 1 200 ? 36.674 55.669 15.494 1.00 32.57 200 ALA A C 1
ATOM 1485 O O . ALA A 1 200 ? 37.628 55.865 14.740 1.00 33.39 200 ALA A O 1
ATOM 1487 N N . GLU A 1 201 ? 36.658 56.038 16.773 1.00 32.77 201 GLU A N 1
ATOM 1488 C CA . GLU A 1 201 ? 37.817 56.647 17.430 1.00 33.37 201 GLU A CA 1
ATOM 1489 C C . GLU A 1 201 ? 38.720 55.599 18.078 1.00 32.94 201 GLU A C 1
ATOM 1490 O O . GLU A 1 201 ? 38.347 54.427 18.205 1.00 32.12 201 GLU A O 1
ATOM 1496 N N . LYS A 1 202 ? 39.912 56.030 18.477 1.00 32.94 202 LYS A N 1
ATOM 1497 C CA . LYS A 1 202 ? 40.912 55.156 19.086 1.00 32.97 202 LYS A CA 1
ATOM 1498 C C . LYS A 1 202 ? 40.399 54.438 20.332 1.00 31.60 202 LYS A C 1
ATOM 1499 O O . LYS A 1 202 ? 40.550 53.221 20.452 1.00 31.57 202 LYS A O 1
ATOM 1505 N N . GLY A 1 203 ? 39.792 55.194 21.242 1.00 30.54 203 GLY A N 1
ATOM 1506 C CA . GLY A 1 203 ? 39.311 54.649 22.505 1.00 30.14 203 GLY A CA 1
ATOM 1507 C C . GLY A 1 203 ? 38.172 53.666 22.320 1.00 29.41 203 GLY A C 1
ATOM 1508 O O . GLY A 1 203 ? 38.116 52.638 23.000 1.00 29.49 203 GLY A O 1
ATOM 1509 N N . GLU A 1 204 ? 37.262 53.988 21.405 1.00 28.24 204 GLU A N 1
ATOM 1510 C CA . GLU A 1 204 ? 36.109 53.129 21.128 1.00 27.52 204 GLU A CA 1
ATOM 1511 C C . GLU A 1 204 ? 36.553 51.780 20.573 1.00 26.67 204 GLU A C 1
ATOM 1512 O O . GLU A 1 204 ? 36.059 50.736 21.010 1.00 26.51 204 GLU A O 1
ATOM 1518 N N . LEU A 1 205 ? 37.494 51.810 19.630 1.00 25.54 205 LEU A N 1
ATOM 1519 C CA . LEU A 1 205 ? 38.055 50.607 19.020 1.00 25.29 205 LEU A CA 1
ATOM 1520 C C . LEU A 1 205 ? 38.797 49.727 20.025 1.00 25.73 205 LEU A C 1
ATOM 1521 O O . LEU A 1 205 ? 38.744 48.500 19.920 1.00 25.28 205 LEU A O 1
ATOM 1526 N N . LYS A 1 206 ? 39.497 50.354 20.973 1.00 26.62 206 LYS A N 1
ATOM 1527 C CA . LYS A 1 206 ? 40.194 49.608 22.021 1.00 27.25 206 LYS A CA 1
ATOM 1528 C C . LYS A 1 206 ? 39.198 48.839 22.893 1.00 25.92 206 LYS A C 1
ATOM 1529 O O . LYS A 1 206 ? 39.382 47.639 23.124 1.00 26.12 206 LYS A O 1
ATOM 1535 N N . ALA A 1 207 ? 38.157 49.533 23.362 1.00 24.37 207 ALA A N 1
ATOM 1536 C CA . ALA A 1 207 ? 37.100 48.919 24.166 1.00 23.66 207 ALA A CA 1
ATOM 1537 C C . ALA A 1 207 ? 36.394 47.801 23.402 1.00 23.28 207 ALA A C 1
ATOM 1538 O O . ALA A 1 207 ? 36.096 46.752 23.977 1.00 22.74 207 ALA A O 1
ATOM 1540 N N . LEU A 1 208 ? 36.129 48.028 22.116 1.00 22.24 208 LEU A N 1
ATOM 1541 C CA . LEU A 1 208 ? 35.507 47.005 21.265 1.00 21.41 208 LEU A CA 1
ATOM 1542 C C . LEU A 1 208 ? 36.413 45.780 21.036 1.00 21.51 208 LEU A C 1
ATOM 1543 O O . LEU A 1 208 ? 35.920 44.650 20.942 1.00 21.67 208 LEU A O 1
ATOM 1548 N N . GLN A 1 209 ? 37.731 45.995 20.964 1.00 21.19 209 GLN A N 1
ATOM 1549 C CA . GLN A 1 209 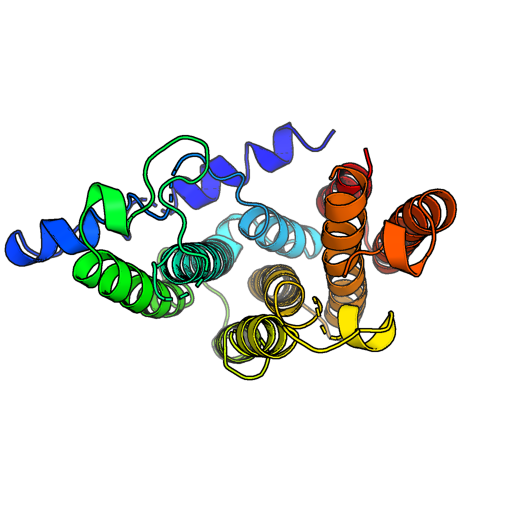? 38.695 44.892 20.961 1.00 21.42 209 GLN A CA 1
ATOM 1550 C C . GLN A 1 209 ? 38.633 44.061 22.246 1.00 20.74 209 GLN A C 1
ATOM 1551 O O . GLN A 1 209 ? 38.621 42.834 22.173 1.00 20.85 209 GLN A O 1
ATOM 1557 N N . THR A 1 210 ? 38.580 44.730 23.396 1.00 20.60 210 THR A N 1
ATOM 1558 C CA . THR A 1 210 ? 38.492 44.054 24.699 1.00 20.33 210 THR A CA 1
ATOM 1559 C C . THR A 1 210 ? 37.206 43.216 24.770 1.00 20.31 210 THR A C 1
ATOM 1560 O O . THR A 1 210 ? 37.223 42.054 25.177 1.00 20.45 210 THR A O 1
ATOM 1564 N N . TYR A 1 211 ? 36.100 43.821 24.348 1.00 19.53 211 TYR A N 1
ATOM 1565 C CA . TYR A 1 211 ? 34.825 43.123 24.229 1.00 17.43 211 TYR A CA 1
ATOM 1566 C C . TYR A 1 211 ? 34.955 41.899 23.332 1.00 16.91 211 TYR A C 1
ATOM 1567 O O . TYR A 1 211 ? 34.551 40.799 23.705 1.00 16.30 211 TYR A O 1
ATOM 1576 N N . ALA A 1 212 ? 35.502 42.089 22.132 1.00 16.62 212 ALA A N 1
ATOM 1577 C CA . ALA A 1 212 ? 35.552 41.021 21.148 1.00 16.28 212 ALA A CA 1
ATOM 1578 C C . ALA A 1 212 ? 36.404 39.836 21.599 1.00 15.91 212 ALA A C 1
ATOM 1579 O O . ALA A 1 212 ? 36.065 38.684 21.315 1.00 15.63 212 ALA A O 1
ATOM 1581 N N . GLN A 1 213 ? 37.508 40.108 22.295 1.00 17.35 213 GLN A N 1
ATOM 1582 C CA . GLN A 1 213 ? 38.347 38.985 22.715 1.00 18.32 213 GLN A CA 1
ATOM 1583 C C . GLN A 1 213 ? 37.667 38.171 23.818 1.00 17.52 213 GLN A C 1
ATOM 1584 O O . GLN A 1 213 ? 37.745 36.940 23.802 1.00 17.59 213 GLN A O 1
ATOM 1590 N N . ALA A 1 214 ? 36.923 38.854 24.685 1.00 16.74 214 ALA A N 1
ATOM 1591 C CA . ALA A 1 214 ? 36.199 38.176 25.767 1.00 16.17 214 ALA A CA 1
ATOM 1592 C C . ALA A 1 214 ? 35.062 37.313 25.228 1.00 16.28 214 ALA A C 1
ATOM 1593 O O . ALA A 1 214 ? 34.882 36.174 25.664 1.00 16.19 214 ALA A O 1
ATOM 1595 N N . ILE A 1 215 ? 34.279 37.832 24.285 1.00 16.34 215 ILE A N 1
ATOM 1596 C CA . ILE A 1 215 ? 33.218 37.006 23.730 1.00 16.24 215 ILE A CA 1
ATOM 1597 C C . ILE A 1 215 ? 33.771 35.853 22.888 1.00 15.78 215 ILE A C 1
ATOM 1598 O O . ILE A 1 215 ? 33.191 34.765 22.885 1.00 15.05 215 ILE A O 1
ATOM 1603 N N . GLY A 1 216 ? 34.904 36.080 22.217 1.00 15.95 216 GLY A N 1
ATOM 1604 C CA . GLY A 1 216 ? 35.561 35.020 21.437 1.00 16.44 216 GLY A CA 1
ATOM 1605 C C . GLY A 1 216 ? 35.885 33.806 22.291 1.00 16.69 216 GLY A C 1
ATOM 1606 O O . GLY A 1 216 ? 35.569 32.679 21.928 1.00 17.89 216 GLY A O 1
ATOM 1607 N N . LEU A 1 217 ? 36.500 34.046 23.445 1.00 16.90 217 LEU A N 1
ATOM 1608 C CA . LEU A 1 217 ? 36.797 32.957 24.380 1.00 17.79 217 LEU A CA 1
ATOM 1609 C C . LEU A 1 217 ? 35.542 32.395 25.046 1.00 16.72 217 LEU A C 1
ATOM 1610 O O . LEU A 1 217 ? 35.406 31.182 25.173 1.00 16.47 217 LEU A O 1
ATOM 1615 N N . ALA A 1 218 ? 34.614 33.271 25.442 1.00 15.97 218 ALA A N 1
ATOM 1616 C CA . ALA A 1 218 ? 33.375 32.839 26.075 1.00 16.43 218 ALA A CA 1
ATOM 1617 C C . ALA A 1 218 ? 32.643 31.817 25.212 1.00 17.25 218 ALA A C 1
ATOM 1618 O O . ALA A 1 218 ? 32.171 30.807 25.731 1.00 17.99 218 ALA A O 1
ATOM 1620 N N . PHE A 1 219 ? 32.564 32.067 23.903 1.00 17.89 219 PHE A N 1
ATOM 1621 C CA . PHE A 1 219 ? 31.962 31.108 22.975 1.00 18.74 219 PHE A CA 1
ATOM 1622 C C . PHE A 1 219 ? 32.591 29.714 23.109 1.00 19.34 219 PHE A C 1
ATOM 1623 O O . PHE A 1 219 ? 31.875 28.716 23.177 1.00 19.80 219 PHE A O 1
ATOM 1631 N N . GLN A 1 220 ? 33.926 29.668 23.147 1.00 19.60 220 GLN A N 1
ATOM 1632 C CA . GLN A 1 220 ? 34.662 28.399 23.214 1.00 19.94 220 GLN A CA 1
ATOM 1633 C C . GLN A 1 220 ? 34.492 27.691 24.548 1.00 19.35 220 GLN A C 1
ATOM 1634 O O . GLN A 1 220 ? 34.223 26.485 24.567 1.00 20.17 220 GLN A O 1
ATOM 1640 N N . VAL A 1 221 ? 34.657 28.429 25.651 1.00 18.36 221 VAL A N 1
ATOM 1641 C CA . VAL A 1 221 ? 34.451 27.877 26.994 1.00 18.67 221 VAL A CA 1
ATOM 1642 C C . VAL A 1 221 ? 33.042 27.311 27.114 1.00 19.72 221 VAL A C 1
ATOM 1643 O O . VAL A 1 221 ? 32.860 26.215 27.646 1.00 20.18 221 VAL A O 1
ATOM 1647 N N . GLN A 1 222 ? 32.054 28.042 26.599 1.00 20.72 222 GLN A N 1
ATOM 1648 C CA . GLN A 1 222 ? 30.667 27.584 26.694 1.00 22.28 222 GLN A CA 1
ATOM 1649 C C . GLN A 1 222 ? 30.356 26.412 25.755 1.00 24.17 222 GLN A C 1
ATOM 1650 O O . GLN A 1 222 ? 29.577 25.523 26.113 1.00 24.75 222 GLN A O 1
ATOM 1656 N N . ASP A 1 223 ? 30.961 26.409 24.569 1.00 25.65 223 ASP A N 1
ATOM 1657 C CA . ASP A 1 223 ? 30.889 25.247 23.676 1.00 27.83 223 ASP A CA 1
ATOM 1658 C C . ASP A 1 223 ? 31.325 23.969 24.407 1.00 27.88 223 ASP A C 1
ATOM 1659 O O . ASP A 1 223 ? 30.601 22.971 24.387 1.00 28.23 223 ASP A O 1
ATOM 1664 N N . ASP A 1 224 ? 32.482 24.028 25.075 1.00 27.46 224 ASP A N 1
ATOM 1665 C CA . ASP A 1 224 ? 33.022 22.907 25.861 1.00 27.65 224 ASP A CA 1
ATOM 1666 C C . ASP A 1 224 ? 32.088 22.463 26.990 1.00 29.00 224 ASP A C 1
ATOM 1667 O O . ASP A 1 224 ? 31.994 21.261 27.291 1.00 29.17 224 ASP A O 1
ATOM 1672 N N . ILE A 1 225 ? 31.425 23.429 27.628 1.00 29.96 225 ILE A N 1
ATOM 1673 C CA . ILE A 1 225 ? 30.477 23.147 28.714 1.00 31.11 225 ILE A CA 1
ATOM 1674 C C . ILE A 1 225 ? 29.236 22.404 28.207 1.00 32.98 225 ILE A C 1
ATOM 1675 O O . ILE A 1 225 ? 28.786 21.433 28.836 1.00 33.12 225 ILE A O 1
ATOM 1680 N N . LEU A 1 226 ? 28.700 22.859 27.074 1.00 34.83 226 LEU A N 1
ATOM 1681 C CA . LEU A 1 226 ? 27.546 22.228 26.426 1.00 36.30 226 LEU A CA 1
ATOM 1682 C C . LEU A 1 226 ? 27.883 20.832 25.887 1.00 37.73 226 LEU A C 1
ATOM 1683 O O . LEU A 1 226 ? 27.013 19.959 25.831 1.00 38.18 226 LEU A O 1
ATOM 1688 N N . ASP A 1 227 ? 29.141 20.638 25.485 1.00 38.45 227 ASP A N 1
ATOM 1689 C CA . ASP A 1 227 ? 29.654 19.316 25.130 1.00 39.17 227 ASP A CA 1
ATOM 1690 C C . ASP A 1 227 ? 29.904 18.523 26.412 1.00 39.41 227 ASP A C 1
ATOM 1691 O O . ASP A 1 227 ? 29.190 17.570 26.722 1.00 39.85 227 ASP A O 1
ATOM 1696 N N . PRO A 1 248 ? 41.725 18.367 24.450 1.00 34.89 248 PRO A N 1
ATOM 1697 C CA . PRO A 1 248 ? 41.796 19.339 25.537 1.00 34.66 248 PRO A CA 1
ATOM 1698 C C . PRO A 1 248 ? 40.595 20.300 25.581 1.00 34.02 248 PRO A C 1
ATOM 1699 O O . PRO A 1 248 ? 40.274 20.947 24.580 1.00 34.59 248 PRO A O 1
ATOM 1703 N N . THR A 1 249 ? 39.940 20.374 26.740 1.00 32.83 249 THR A N 1
ATOM 1704 C CA . THR A 1 249 ? 38.771 21.240 26.928 1.00 31.35 249 THR A CA 1
ATOM 1705 C C . THR A 1 249 ? 38.859 22.028 28.239 1.00 29.67 249 THR A C 1
ATOM 1706 O O . THR A 1 249 ? 39.697 21.733 29.092 1.00 29.81 249 THR A O 1
ATOM 1710 N N . TYR A 1 250 ? 38.005 23.044 28.381 1.00 27.63 250 TYR A N 1
ATOM 1711 C CA . TYR A 1 250 ? 37.972 23.867 29.591 1.00 26.26 250 TYR A CA 1
ATOM 1712 C C . TYR A 1 250 ? 37.426 23.133 30.822 1.00 25.98 250 TYR A C 1
ATOM 1713 O O . TYR A 1 250 ? 37.946 23.315 31.919 1.00 25.65 250 TYR A O 1
ATOM 1722 N N . PRO A 1 251 ? 36.381 22.299 30.650 1.00 26.47 251 PRO A N 1
ATOM 1723 C CA . PRO A 1 251 ? 35.920 21.510 31.794 1.00 26.72 251 PRO A CA 1
ATOM 1724 C C . PRO A 1 251 ? 36.959 20.506 32.303 1.00 27.61 251 PRO A C 1
ATOM 1725 O O . PRO A 1 251 ? 37.009 20.241 33.505 1.00 27.81 251 PRO A O 1
ATOM 1729 N N . ALA A 1 252 ? 37.779 19.969 31.397 1.00 27.96 252 ALA A N 1
ATOM 1730 C CA . ALA A 1 252 ? 38.842 19.030 31.773 1.00 28.08 252 ALA A CA 1
ATOM 1731 C C . ALA A 1 252 ? 39.991 19.726 32.502 1.00 28.54 252 ALA A C 1
ATOM 1732 O O . ALA A 1 252 ? 40.502 19.214 33.499 1.00 28.52 252 ALA A O 1
ATOM 1734 N N . LEU A 1 253 ? 40.387 20.897 32.008 1.00 28.50 253 LEU A N 1
ATOM 1735 C CA . LEU A 1 253 ? 41.495 21.648 32.591 1.00 28.89 253 LEU A CA 1
ATOM 1736 C C . LEU A 1 253 ? 41.127 22.345 33.892 1.00 29.34 253 LEU A C 1
ATOM 1737 O O . LEU A 1 253 ? 41.938 22.405 34.816 1.00 29.20 253 LEU A O 1
ATOM 1742 N N . LEU A 1 254 ? 39.907 22.871 33.960 1.00 29.67 254 LEU A N 1
ATOM 1743 C CA . LEU A 1 254 ? 39.493 23.703 35.089 1.00 29.97 254 LEU A CA 1
ATOM 1744 C C . LEU A 1 254 ? 38.600 22.980 36.092 1.00 30.37 254 LEU A C 1
ATOM 1745 O O . LEU A 1 254 ? 38.604 23.306 37.281 1.00 30.22 254 LEU A O 1
ATOM 1750 N N . GLY A 1 255 ? 37.848 21.998 35.602 1.00 31.02 255 GLY A N 1
ATOM 1751 C CA . GLY A 1 255 ? 36.716 21.442 36.336 1.00 31.83 255 GLY A CA 1
ATOM 1752 C C . GLY A 1 255 ? 35.453 22.111 35.822 1.00 32.41 255 GLY A C 1
ATOM 1753 O O . GLY A 1 255 ? 35.463 23.315 35.535 1.00 32.56 255 GLY A O 1
ATOM 1754 N N . LEU A 1 256 ? 34.375 21.338 35.689 1.00 32.50 256 LEU A N 1
ATOM 1755 C CA . LEU A 1 256 ? 33.091 21.858 35.195 1.00 32.59 256 LEU A CA 1
ATOM 1756 C C . LEU A 1 256 ? 32.636 23.121 35.918 1.00 32.16 256 LEU A C 1
ATOM 1757 O O . LEU A 1 256 ? 32.266 24.109 35.274 1.00 32.05 256 LEU A O 1
ATOM 1762 N N . ALA A 1 257 ? 32.682 23.080 37.249 1.00 31.61 257 ALA A N 1
ATOM 1763 C CA . ALA A 1 257 ? 32.281 24.202 38.094 1.00 31.03 257 ALA A CA 1
ATOM 1764 C C . ALA A 1 257 ? 33.089 25.464 37.784 1.00 30.25 257 ALA A C 1
ATOM 1765 O O . ALA A 1 257 ? 32.516 26.546 37.604 1.00 30.62 257 ALA A O 1
ATOM 1767 N N . ALA A 1 258 ? 34.410 25.311 37.704 1.00 28.94 258 ALA A N 1
ATOM 1768 C CA . ALA A 1 258 ? 35.307 26.426 37.400 1.00 27.33 258 ALA A CA 1
ATOM 1769 C C . ALA A 1 258 ? 35.132 26.944 35.971 1.00 25.97 258 ALA A C 1
ATOM 1770 O O . ALA A 1 258 ? 35.224 28.149 35.741 1.00 25.49 258 ALA A O 1
ATOM 1772 N N . ALA A 1 259 ? 34.876 26.036 35.028 1.00 25.03 259 ALA A N 1
ATOM 1773 C CA . ALA A 1 259 ? 34.635 26.416 33.631 1.00 24.48 259 ALA A CA 1
ATOM 1774 C C . ALA A 1 259 ? 33.346 27.221 33.490 1.00 24.34 259 ALA A C 1
ATOM 1775 O O . ALA A 1 259 ? 33.323 28.244 32.798 1.00 23.92 259 ALA A O 1
ATOM 1777 N N . LYS A 1 260 ? 32.281 26.760 34.148 1.00 24.52 260 LYS A N 1
ATOM 1778 C CA . LYS A 1 260 ? 31.002 27.474 34.161 1.00 24.73 260 LYS A CA 1
ATOM 1779 C C . LYS A 1 260 ? 31.195 28.894 34.688 1.00 23.55 260 LYS A C 1
ATOM 1780 O O . LYS A 1 260 ? 30.690 29.862 34.105 1.00 22.86 260 LYS A O 1
ATOM 1786 N N . GLU A 1 261 ? 31.945 28.988 35.782 1.00 22.61 261 GLU A N 1
ATOM 1787 C CA . GLU A 1 261 ? 32.324 30.239 36.424 1.00 22.01 261 GLU A CA 1
ATOM 1788 C C . GLU A 1 261 ? 33.078 31.141 35.444 1.00 20.04 261 GLU A C 1
ATOM 1789 O O . GLU A 1 261 ? 32.816 32.347 35.365 1.00 19.42 261 GLU A O 1
ATOM 1795 N N . TYR A 1 262 ? 34.010 30.530 34.709 1.00 18.51 262 TYR A N 1
ATOM 1796 C CA . TYR A 1 262 ? 34.877 31.226 33.768 1.00 17.35 262 TYR A CA 1
ATOM 1797 C C . TYR A 1 262 ? 34.069 31.787 32.609 1.00 16.27 262 TYR A C 1
ATOM 1798 O O . TYR A 1 262 ? 34.310 32.902 32.198 1.00 15.52 262 TYR A O 1
ATOM 1807 N N . ALA A 1 263 ? 33.096 31.028 32.113 1.00 16.06 263 ALA A N 1
ATOM 1808 C CA . ALA A 1 263 ? 32.209 31.526 31.068 1.00 15.69 263 ALA A CA 1
ATOM 1809 C C . ALA A 1 263 ? 31.497 32.799 31.520 1.00 14.74 263 ALA A C 1
ATOM 1810 O O . ALA A 1 263 ? 31.433 33.768 30.768 1.00 13.69 263 ALA A O 1
ATOM 1812 N N . LEU A 1 264 ? 30.953 32.794 32.732 1.00 14.79 264 LEU A N 1
ATOM 1813 C CA . LEU A 1 264 ? 30.288 33.977 33.272 1.00 14.80 264 LEU A CA 1
ATOM 1814 C C . LEU A 1 264 ? 31.244 35.154 33.455 1.00 15.22 264 LEU A C 1
ATOM 1815 O O . LEU A 1 264 ? 30.866 36.310 33.225 1.00 14.66 264 LEU A O 1
ATOM 1820 N N . GLU A 1 265 ? 32.473 34.867 33.880 1.00 16.12 265 GLU A N 1
ATOM 1821 C CA . GLU A 1 265 ? 33.502 35.899 34.032 1.00 16.92 265 GLU A CA 1
ATOM 1822 C C . GLU A 1 265 ? 33.814 36.595 32.693 1.00 16.45 265 GLU A C 1
ATOM 1823 O O . GLU A 1 265 ? 33.914 37.825 32.624 1.00 16.48 265 GLU A O 1
ATOM 1829 N N . LEU A 1 266 ? 33.972 35.795 31.649 1.00 16.29 266 LEU A N 1
ATOM 1830 C CA . LEU A 1 266 ? 34.267 36.314 30.311 1.00 15.81 266 LEU A CA 1
ATOM 1831 C C . LEU A 1 266 ? 33.110 37.169 29.787 1.00 15.61 266 LEU A C 1
ATOM 1832 O O . LEU A 1 266 ? 33.338 38.247 29.215 1.00 16.03 266 LEU A O 1
ATOM 1837 N N . ARG A 1 267 ? 31.876 36.712 30.001 1.00 14.63 267 ARG A N 1
ATOM 1838 C CA . ARG A 1 267 ? 30.717 37.537 29.665 1.00 13.62 267 ARG A CA 1
ATOM 1839 C C . ARG A 1 267 ? 30.785 38.868 30.413 1.00 14.02 267 ARG A C 1
ATOM 1840 O O . ARG A 1 267 ? 30.563 39.916 29.829 1.00 13.83 267 ARG A O 1
ATOM 1848 N N . ASP A 1 268 ? 31.121 38.827 31.699 1.00 14.75 268 ASP A N 1
ATOM 1849 C CA . ASP A 1 268 ? 31.158 40.042 32.495 1.00 16.12 268 ASP A CA 1
ATOM 1850 C C . ASP A 1 268 ? 32.250 40.983 32.009 1.00 16.20 268 ASP A C 1
ATOM 1851 O O . ASP A 1 268 ? 32.053 42.198 32.005 1.00 17.12 268 ASP A O 1
ATOM 1856 N N . GLN A 1 269 ? 33.379 40.420 31.589 1.00 16.41 269 GLN A N 1
ATOM 1857 C CA . GLN A 1 269 ? 34.469 41.216 30.990 1.00 17.01 269 GLN A CA 1
ATOM 1858 C C . GLN A 1 269 ? 34.001 41.918 29.720 1.00 17.20 269 GLN A C 1
ATOM 1859 O O . GLN A 1 269 ? 34.223 43.114 29.555 1.00 17.84 269 GLN A O 1
ATOM 1865 N N . ALA A 1 270 ? 33.311 41.183 28.852 1.00 16.28 270 ALA A N 1
ATOM 1866 C CA . ALA A 1 270 ? 32.765 41.775 27.629 1.00 15.82 270 ALA A CA 1
ATOM 1867 C C . ALA A 1 270 ? 31.790 42.929 27.928 1.00 15.46 270 ALA A C 1
ATOM 1868 O O . ALA A 1 270 ? 31.889 44.012 27.333 1.00 15.16 270 ALA A O 1
ATOM 1870 N N . LEU A 1 271 ? 30.868 42.706 28.854 1.00 14.14 271 LEU A N 1
ATOM 1871 C CA . LEU A 1 271 ? 29.920 43.743 29.277 1.00 14.96 271 LEU A CA 1
ATOM 1872 C C . LEU A 1 271 ? 30.620 44.956 29.861 1.00 17.53 271 LEU A C 1
ATOM 1873 O O . LEU A 1 271 ? 30.252 46.094 29.549 1.00 17.46 271 LEU A O 1
ATOM 1878 N N . HIS A 1 272 ? 31.618 44.708 30.708 1.00 19.06 272 HIS A N 1
ATOM 1879 C CA . HIS A 1 272 ? 32.342 45.805 31.348 1.00 20.43 272 HIS A CA 1
ATOM 1880 C C . HIS A 1 272 ? 33.027 46.687 30.297 1.00 20.20 272 HIS A C 1
ATOM 1881 O O . HIS A 1 272 ? 33.004 47.913 30.419 1.00 20.76 272 HIS A O 1
ATOM 1888 N N . ALA A 1 273 ? 33.582 46.071 29.251 1.00 19.62 273 ALA A N 1
ATOM 1889 C CA . ALA A 1 273 ? 34.211 46.822 28.156 1.00 19.77 273 ALA A CA 1
ATOM 1890 C C . ALA A 1 273 ? 33.238 47.794 27.455 1.00 20.85 273 ALA A C 1
ATOM 1891 O O . ALA A 1 273 ? 33.661 48.813 26.905 1.00 20.68 273 ALA A O 1
ATOM 1893 N N . LEU A 1 274 ? 31.941 47.493 27.509 1.00 21.61 274 LEU A N 1
ATOM 1894 C CA . LEU A 1 274 ? 30.922 48.321 26.844 1.00 22.56 274 LEU A CA 1
ATOM 1895 C C . LEU A 1 274 ? 30.283 49.380 27.746 1.00 24.41 274 LEU A C 1
ATOM 1896 O O . LEU A 1 274 ? 29.356 50.084 27.331 1.00 23.87 274 LEU A O 1
ATOM 1901 N N . ARG A 1 275 ? 30.783 49.497 28.975 1.00 26.48 275 ARG A N 1
ATOM 1902 C CA . ARG A 1 275 ? 30.297 50.514 29.912 1.00 29.06 275 ARG A CA 1
ATOM 1903 C C . ARG A 1 275 ? 30.357 51.969 29.403 1.00 29.93 275 ARG A C 1
ATOM 1904 O O . ARG A 1 275 ? 29.457 52.745 29.717 1.00 30.77 275 ARG A O 1
ATOM 1912 N N . PRO A 1 276 ? 31.388 52.338 28.610 1.00 30.48 276 PRO A N 1
ATOM 1913 C CA . PRO A 1 276 ? 31.397 53.708 28.072 1.00 30.80 276 PRO A CA 1
ATOM 1914 C C . PRO A 1 276 ? 30.290 54.020 27.057 1.00 30.60 276 PRO A C 1
ATOM 1915 O O . PRO A 1 276 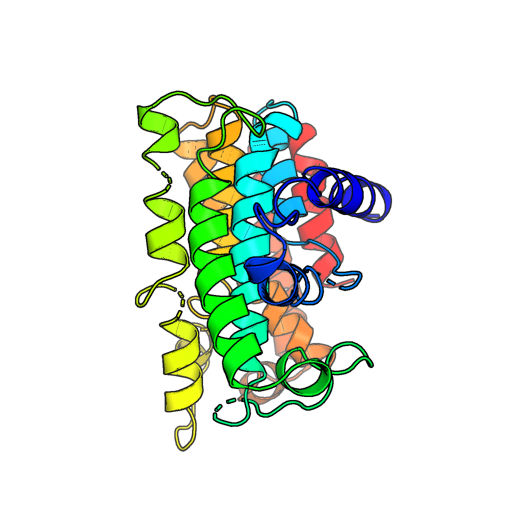? 29.979 55.196 26.835 1.00 30.92 276 PRO A O 1
ATOM 1919 N N . PHE A 1 277 ? 29.703 52.983 26.457 1.00 29.62 277 PHE A N 1
ATOM 1920 C CA . PHE A 1 277 ? 28.732 53.145 25.370 1.00 28.38 277 PHE A CA 1
ATOM 1921 C C . PHE A 1 277 ? 27.292 53.323 25.845 1.00 27.17 277 PHE A C 1
ATOM 1922 O O . PHE A 1 277 ? 26.911 52.856 26.919 1.00 27.06 277 PHE A O 1
ATOM 1930 N N . ASP A 1 278 ? 26.480 53.984 25.021 1.00 26.43 278 ASP A N 1
ATOM 1931 C CA . ASP A 1 278 ? 25.071 54.168 25.346 1.00 25.82 278 ASP A CA 1
ATOM 1932 C C . ASP A 1 278 ? 24.187 52.983 24.915 1.00 23.71 278 ASP A C 1
ATOM 1933 O O . ASP A 1 278 ? 24.679 51.869 24.717 1.00 23.28 278 ASP A O 1
ATOM 1938 N N . ALA A 1 279 ? 22.892 53.236 24.776 1.00 21.86 279 ALA A N 1
ATOM 1939 C CA . ALA A 1 279 ? 21.900 52.212 24.461 1.00 20.38 279 ALA A CA 1
ATOM 1940 C C . ALA A 1 279 ? 22.092 51.580 23.074 1.00 18.61 279 ALA A C 1
ATOM 1941 O O . ALA A 1 279 ? 21.582 50.486 22.809 1.00 17.97 279 ALA A O 1
ATOM 1943 N N . ALA A 1 280 ? 22.804 52.277 22.191 1.00 17.43 280 ALA A N 1
ATOM 1944 C CA . ALA A 1 280 ? 23.031 51.776 20.848 1.00 16.88 280 ALA A CA 1
ATOM 1945 C C . ALA A 1 280 ? 23.889 50.516 20.862 1.00 16.44 280 ALA A C 1
ATOM 1946 O O . ALA A 1 280 ? 23.852 49.758 19.896 1.00 16.21 280 ALA A O 1
ATOM 1948 N N . ALA A 1 281 ? 24.619 50.289 21.962 1.00 16.20 281 ALA A N 1
ATOM 1949 C CA . ALA A 1 281 ? 25.441 49.076 22.126 1.00 15.78 281 ALA A CA 1
ATOM 1950 C C . ALA A 1 281 ? 24.689 47.908 22.763 1.00 14.11 281 ALA A C 1
ATOM 1951 O O . ALA A 1 281 ? 25.291 46.854 23.044 1.00 13.39 281 ALA A O 1
ATOM 1953 N N . GLU A 1 282 ? 23.390 48.073 22.986 1.00 13.81 282 GLU A N 1
ATOM 1954 C CA . GLU A 1 282 ? 22.627 47.006 23.604 1.00 13.86 282 GLU A CA 1
ATOM 1955 C C . GLU A 1 282 ? 22.722 45.667 22.834 1.00 13.62 282 GLU A C 1
ATOM 1956 O O . GLU A 1 282 ? 22.852 44.630 23.476 1.00 13.41 282 GLU A O 1
ATOM 1962 N N . PRO A 1 283 ? 22.656 45.673 21.480 1.00 13.19 283 PRO A N 1
ATOM 1963 C CA . PRO A 1 283 ? 22.794 44.375 20.810 1.00 13.41 283 PRO A CA 1
ATOM 1964 C C . PRO A 1 283 ? 24.097 43.643 21.124 1.00 13.29 283 PRO A C 1
ATOM 1965 O O . PRO A 1 283 ? 24.073 42.429 21.271 1.00 12.70 283 PRO A O 1
ATOM 1969 N N . LEU A 1 284 ? 25.212 44.361 21.256 1.00 12.46 284 LEU A N 1
ATOM 1970 C CA . LEU A 1 284 ? 26.471 43.745 21.642 1.00 12.34 284 LEU A CA 1
ATOM 1971 C C . LEU A 1 284 ? 26.378 43.163 23.055 1.00 12.06 284 LEU A C 1
ATOM 1972 O O . LEU A 1 284 ? 26.942 42.096 23.334 1.00 12.46 284 LEU A O 1
ATOM 1977 N N . ARG A 1 285 ? 25.657 43.852 23.942 1.00 12.53 285 ARG A N 1
ATOM 1978 C CA . ARG A 1 285 ? 25.481 43.374 25.321 1.00 13.12 285 ARG A CA 1
ATOM 1979 C C . ARG A 1 285 ? 24.619 42.132 25.313 1.00 12.80 285 ARG A C 1
ATOM 1980 O O . ARG A 1 285 ? 24.916 41.157 26.017 1.00 12.46 285 ARG A O 1
ATOM 1988 N N . GLU A 1 286 ? 23.581 42.143 24.489 1.00 13.10 286 GLU A N 1
ATOM 1989 C CA . GLU A 1 286 ? 22.666 41.012 24.412 1.00 13.78 286 GLU A CA 1
ATOM 1990 C C . GLU A 1 286 ? 23.402 39.774 23.894 1.00 13.27 286 GLU A C 1
ATOM 1991 O O . GLU A 1 286 ? 23.168 38.665 24.379 1.00 13.59 286 GLU A O 1
ATOM 1997 N N . LEU A 1 287 ? 24.286 39.961 22.915 1.00 12.65 287 LEU A N 1
ATOM 1998 C CA . LEU A 1 287 ? 25.090 38.863 22.402 1.00 13.04 287 LEU A CA 1
ATOM 1999 C C . LEU A 1 287 ? 25.979 38.253 23.496 1.00 13.17 287 LEU A C 1
ATOM 2000 O O . LEU A 1 287 ? 26.037 37.034 23.656 1.00 13.21 287 LEU A O 1
ATOM 2005 N N . ALA A 1 288 ? 26.647 39.094 24.281 1.00 12.65 288 ALA A N 1
ATOM 2006 C CA . ALA A 1 288 ? 27.457 38.580 25.380 1.00 13.23 288 ALA A CA 1
ATOM 2007 C C . ALA A 1 288 ? 26.627 37.765 26.382 1.00 13.46 288 ALA A C 1
ATOM 2008 O O . ALA A 1 288 ? 27.046 36.695 26.825 1.00 13.53 288 ALA A O 1
ATOM 2010 N N . ARG A 1 289 ? 25.455 38.273 26.745 1.00 13.35 289 ARG A N 1
ATOM 2011 C CA . ARG A 1 289 ? 24.582 37.547 27.660 1.00 14.01 289 ARG A CA 1
ATOM 2012 C C . ARG A 1 289 ? 24.103 36.248 27.062 1.00 15.38 289 ARG A C 1
ATOM 2013 O O . ARG A 1 289 ? 24.048 35.226 27.760 1.00 16.12 289 ARG A O 1
ATOM 2021 N N . TYR A 1 290 ? 23.768 36.298 25.774 1.00 16.28 290 TYR A N 1
ATOM 2022 C CA . TYR A 1 290 ? 23.235 35.155 25.045 1.00 18.62 290 TYR A CA 1
ATOM 2023 C C . TYR A 1 290 ? 24.170 33.950 25.132 1.00 17.64 290 TYR A C 1
ATOM 2024 O O . TYR A 1 290 ? 23.704 32.819 25.284 1.00 17.55 290 TYR A O 1
ATOM 2033 N N . ILE A 1 291 ? 25.477 34.199 25.068 1.00 17.14 291 ILE A N 1
ATOM 2034 C CA . ILE A 1 291 ? 26.459 33.116 24.936 1.00 17.50 291 ILE A CA 1
ATOM 2035 C C . ILE A 1 291 ? 26.270 32.080 26.038 1.00 17.87 291 ILE A C 1
ATOM 2036 O O . ILE A 1 291 ? 26.293 30.877 25.768 1.00 18.62 291 ILE A O 1
ATOM 2041 N N . VAL A 1 292 ? 26.040 32.549 27.264 1.00 18.10 292 VAL A N 1
ATOM 2042 C CA . VAL A 1 292 ? 26.000 31.672 28.437 1.00 19.81 292 VAL A CA 1
ATOM 2043 C C . VAL A 1 292 ? 24.586 31.305 28.883 1.00 21.64 292 VAL A C 1
ATOM 2044 O O . VAL A 1 292 ? 24.413 30.621 29.902 1.00 21.97 292 VAL A O 1
ATOM 2048 N N . GLU A 1 293 ? 23.579 31.754 28.140 1.00 22.49 293 GLU A N 1
ATOM 2049 C CA . GLU A 1 293 ? 22.185 31.435 28.488 1.00 23.69 293 GLU A CA 1
ATOM 2050 C C . GLU A 1 293 ? 21.793 30.051 27.975 1.00 25.62 293 GLU A C 1
ATOM 2051 O O . GLU A 1 293 ? 22.149 29.672 26.857 1.00 27.17 293 GLU A O 1
#

Foldseek 3Di:
DLVVLLVVQVVLLVVLPVLQDDPDPVCNLLSVLCVLLPPDSQVLSSLLQLLLLLLPAHSLLCSLLSLLLSLLVSLVVLVCCDCVVVNQDDPRHGRSCNVPNRVSSPSSSVVSNVSSLVSLPPPVRHDADPVLSVCSVLSCCCSDCVLCVVVVLVVVCVVPDDAPVSVLNLCRPFLSSQLSSSLSSNSSNNRDDPLSNVLSSQLSSLLSVLLQLLVQLVPVHPCVNQNSVRSLVSSVVSLVSNVVSCVVTDPSSVSSNVSSVVSND

Secondary structure (DSSP, 8-state):
--HHHHHHHHHHHHH--GGG--SSGGGHHHHH--TT------HHHHHHHHHHHHTT--GGGGHHHHHHHHHHHHHHHHHHTS-----SEETTEEPHHHHS-HHHHHHHHHHHHHHHHHHHT-TTS----HHHHH--HHHHHHHSTT--HHHHHHHHTTT----HHHHH--IIIIIHHHHHHHHHHHHHTS---HHHHHHHHHHHHHHHHHHHHHHHHH---HHHHH-HHHHHHHHHHHHHHHHHHTTTS-GGGHHHHHHHHHHT-

CATH classification: 1.10.600.10